Protein AF-A0A9X0P039-F1 (afdb_monomer)

Mean predicted aligned error: 18.19 Å

Radius of gyration: 37.35 Å; Cα contacts (8 Å, |Δi|>4): 106; chains: 1; bounding box: 113×58×87 Å

Secondary structure (DSSP, 8-state):
-HHHHHHHHHHHHHHHHHHHHHHHHHHHHTTT----HHHHHHHHHHHTTSEEEEEE--SSS-EEEEEE-HHHHHHHHHHTTS----HHHHHHHTGGGS-HHHHHHHHHHHHHHHHHHHHHHHHHHHHHTT-TT-HHHHHHHHHHHHHHHHHHHHHHHHHHS-GGGGGGTT---------------------------------

pLDDT: mean 74.85, std 19.87, range [33.34, 97.38]

Solvent-accessible surface area (backbone atoms only — not comparable to full-atom values): 12547 Å² total; per-residue (Å²): 109,73,68,58,54,52,51,52,51,51,52,54,51,50,50,52,50,50,53,52,50,51,56,54,48,53,64,56,68,65,72,76,57,102,61,62,78,65,61,59,49,52,52,51,37,31,74,71,53,27,27,45,79,44,76,50,89,56,100,66,80,80,43,82,47,76,42,79,27,76,60,27,52,50,52,51,57,53,57,74,68,56,84,86,80,74,63,64,64,63,53,55,73,56,35,85,82,51,59,47,68,56,47,27,52,52,19,51,55,51,25,52,50,26,53,54,50,41,54,52,48,53,52,50,43,75,74,47,67,84,52,83,94,44,65,67,62,49,54,53,48,51,52,50,42,56,50,32,52,53,51,27,58,54,23,51,46,24,53,80,54,32,85,48,41,77,82,68,71,75,80,75,86,82,85,82,83,92,76,82,91,75,90,79,82,92,77,87,84,89,80,91,83,90,82,87,92,79,88,80,83,91,133

Sequence (203 aa):
MLLIILIIACILVLLAYLVVTVRRHDRNAYADRERDPFYSEMARLAAAGLLYEEEERSIGRRRHSFIVTPAGEAVLRNWMREPMNEPGLLRLYFAGIVGPADVVALAREQAAKCTERLAKFDRVDELFGRKQGWEDERAHLELGRRFETFCLEFWERQVDQPFNAHLFADDGGENEDPGTDEKTPRTGSQHEDTVSADRSDED

Foldseek 3Di:
DVVVVVVVVVVVVVVVVVVVVVVVVVVVVVVPDPDDPVVVVLVVCVVVVQWDWDFPPDPDDTDIDIDGDPVVVVVVVVVVPDDDDDCLVVVLVVCLVDDLVVQLVSLVVQLVVLVVQLVVLVVCCVVPVPPPPCPVVVVVSVVSNVVSVVSNVVSVCCNVPNPCNVVVVPPPDDDDDPDDDDDDDDDDDDDDDDDDDDDDDDD

Nearest PDB structures (foldseek):
  5fwl-assembly1_E  TM=6.563E-01  e=3.581E+00  Homo sapiens
  4q4j-assembly1_A  TM=5.458E-01  e=2.188E+00  Thermotoga maritima MSB8
  4q4a-assembly1_A  TM=5.766E-01  e=4.051E+00  Thermotoga maritima MSB8

Structure (mmCIF, N/CA/C/O backbone):
data_AF-A0A9X0P039-F1
#
_entry.id   AF-A0A9X0P039-F1
#
loop_
_atom_site.group_PDB
_atom_site.id
_atom_site.type_symbol
_atom_site.label_atom_id
_atom_site.label_alt_id
_atom_site.label_comp_id
_atom_site.label_asym_id
_atom_site.label_entity_id
_atom_site.label_seq_id
_atom_site.pdbx_PDB_ins_code
_atom_site.Cartn_x
_atom_site.Cartn_y
_atom_site.Cartn_z
_atom_site.occupancy
_atom_site.B_iso_or_equiv
_atom_site.auth_seq_id
_atom_site.auth_comp_id
_atom_site.auth_asym_id
_atom_site.auth_atom_id
_atom_site.pdbx_PDB_model_num
ATOM 1 N N . MET A 1 1 ? 29.661 -36.259 -49.449 1.00 73.75 1 MET A N 1
ATOM 2 C CA . MET A 1 1 ? 28.574 -35.266 -49.607 1.00 73.75 1 MET A CA 1
ATOM 3 C C . MET A 1 1 ? 27.498 -35.440 -48.537 1.00 73.75 1 MET A C 1
ATOM 5 O O . MET A 1 1 ? 27.541 -34.697 -47.569 1.00 73.75 1 MET A O 1
ATOM 9 N N . LEU A 1 2 ? 26.619 -36.450 -48.621 1.00 82.38 2 LEU A N 1
ATOM 10 C CA . LEU A 1 2 ? 25.541 -36.682 -47.635 1.00 82.38 2 LEU A CA 1
ATOM 11 C C . LEU A 1 2 ? 26.032 -36.846 -46.185 1.00 82.38 2 LEU A C 1
ATOM 13 O O . LEU A 1 2 ? 25.467 -36.259 -45.271 1.00 82.38 2 LEU A O 1
ATOM 17 N N . LEU A 1 3 ? 27.129 -37.580 -45.987 1.00 82.44 3 LEU A N 1
ATOM 18 C CA . LEU A 1 3 ? 27.695 -37.842 -44.658 1.00 82.44 3 LEU A CA 1
ATOM 19 C C . LEU A 1 3 ? 28.233 -36.560 -43.985 1.00 82.44 3 LEU A C 1
ATOM 21 O O . LEU A 1 3 ? 28.055 -36.362 -42.790 1.00 82.44 3 LEU A O 1
ATOM 25 N N . ILE A 1 4 ? 28.801 -35.639 -44.771 1.00 87.25 4 ILE A N 1
ATOM 26 C CA . ILE A 1 4 ? 29.302 -34.340 -44.285 1.00 87.25 4 ILE A CA 1
ATOM 27 C C . ILE A 1 4 ? 28.133 -33.429 -43.887 1.00 87.25 4 ILE A C 1
ATOM 29 O O . ILE A 1 4 ? 28.182 -32.785 -42.844 1.00 87.25 4 ILE A O 1
ATOM 33 N N . ILE A 1 5 ? 27.055 -33.418 -44.677 1.00 89.88 5 ILE A N 1
ATOM 34 C CA . ILE A 1 5 ? 25.843 -32.640 -44.379 1.00 89.88 5 ILE A CA 1
ATOM 35 C C . ILE A 1 5 ? 25.188 -33.134 -43.080 1.00 89.88 5 ILE A C 1
ATOM 37 O O . ILE A 1 5 ? 24.778 -32.322 -42.255 1.00 89.88 5 ILE A O 1
ATOM 41 N N . LEU A 1 6 ? 25.148 -34.452 -42.863 1.00 93.00 6 LEU A N 1
ATOM 42 C CA . LEU A 1 6 ? 24.575 -35.051 -41.655 1.00 93.00 6 LEU A CA 1
ATOM 43 C C . LEU A 1 6 ? 25.398 -34.712 -40.402 1.00 93.00 6 LEU A C 1
ATOM 45 O O . LEU A 1 6 ? 24.825 -34.369 -39.371 1.00 93.00 6 LEU A O 1
ATOM 49 N N . ILE A 1 7 ? 26.731 -34.708 -40.510 1.00 93.19 7 ILE A N 1
ATOM 50 C CA . ILE A 1 7 ? 27.622 -34.272 -39.423 1.00 93.19 7 ILE A CA 1
ATOM 51 C C . ILE A 1 7 ? 27.382 -32.796 -39.079 1.00 93.19 7 ILE A C 1
ATOM 53 O O . ILE A 1 7 ? 27.227 -32.464 -37.906 1.00 93.19 7 ILE A O 1
ATOM 57 N N . ILE A 1 8 ? 27.293 -31.915 -40.080 1.00 93.00 8 ILE A N 1
ATOM 58 C CA . ILE A 1 8 ? 27.044 -30.481 -39.858 1.00 93.00 8 ILE A CA 1
ATOM 59 C C . ILE A 1 8 ? 25.673 -30.261 -39.204 1.00 93.00 8 ILE A C 1
ATOM 61 O O . ILE A 1 8 ? 25.571 -29.500 -38.243 1.00 93.00 8 ILE A O 1
ATOM 65 N N . ALA A 1 9 ? 24.632 -30.961 -39.661 1.00 92.88 9 ALA A N 1
ATOM 66 C CA . ALA A 1 9 ? 23.302 -30.885 -39.062 1.00 92.88 9 ALA A CA 1
ATOM 67 C C . ALA A 1 9 ? 23.300 -31.366 -37.599 1.00 92.88 9 ALA A C 1
ATOM 69 O O . ALA A 1 9 ? 22.749 -30.686 -36.735 1.00 92.88 9 ALA A O 1
ATOM 70 N N . CYS A 1 10 ? 23.975 -32.480 -37.293 1.00 94.25 10 CYS A N 1
ATOM 71 C CA . CYS A 1 10 ? 24.128 -32.965 -35.919 1.00 94.25 10 CYS A CA 1
ATOM 72 C C . CYS A 1 10 ? 24.869 -31.966 -35.025 1.00 94.25 10 CYS A C 1
ATOM 74 O O . CYS A 1 10 ? 24.450 -31.750 -33.890 1.00 94.25 10 CYS A O 1
ATOM 76 N N . ILE A 1 11 ? 25.933 -31.332 -35.529 1.00 93.75 11 ILE A N 1
ATOM 77 C CA . ILE A 1 11 ? 26.677 -30.307 -34.785 1.00 93.75 11 ILE A CA 1
ATOM 78 C C . ILE A 1 11 ? 25.781 -29.101 -34.500 1.00 93.75 11 ILE A C 1
ATOM 80 O O . ILE A 1 11 ? 25.750 -28.635 -33.366 1.00 93.75 11 ILE A O 1
ATOM 84 N N . LEU A 1 12 ? 25.010 -28.624 -35.481 1.00 92.69 12 LEU A N 1
ATOM 85 C CA . LEU A 1 12 ? 24.092 -27.497 -35.288 1.00 92.69 12 LEU A CA 1
ATOM 86 C C . LEU A 1 12 ? 22.989 -27.816 -34.272 1.00 92.69 12 LEU A C 1
ATOM 88 O O . LEU A 1 12 ? 22.682 -26.978 -33.427 1.00 92.69 12 LEU A O 1
ATOM 92 N N . VAL A 1 13 ? 22.435 -29.030 -34.305 1.00 93.44 13 VAL A N 1
ATOM 93 C CA . VAL A 1 13 ? 21.423 -29.481 -33.336 1.00 93.44 13 VAL A CA 1
ATOM 94 C C . VAL A 1 13 ? 22.018 -29.614 -31.934 1.00 93.44 13 VAL A C 1
ATOM 96 O O . VAL A 1 13 ? 21.402 -29.161 -30.973 1.00 93.44 13 VAL A O 1
ATOM 99 N N . LEU A 1 14 ? 23.224 -30.173 -31.801 1.00 90.56 14 LEU A N 1
ATOM 100 C CA . LEU A 1 14 ? 23.926 -30.266 -30.517 1.00 90.56 14 LEU A CA 1
ATOM 101 C C . LEU A 1 14 ? 24.278 -28.890 -29.957 1.00 90.56 14 LEU A C 1
ATOM 103 O O . LEU A 1 14 ? 24.140 -28.668 -28.758 1.00 90.56 14 LEU A O 1
ATOM 107 N N . LEU A 1 15 ? 24.693 -27.959 -30.813 1.00 85.75 15 LEU A N 1
ATOM 108 C CA . LEU A 1 15 ? 25.033 -26.597 -30.418 1.00 85.75 15 LEU A CA 1
ATOM 109 C C . LEU A 1 15 ? 23.775 -25.823 -30.003 1.00 85.75 15 LEU A C 1
ATOM 111 O O . LEU A 1 15 ? 23.782 -25.161 -28.970 1.00 85.75 15 LEU A O 1
ATOM 115 N N . ALA A 1 16 ? 22.663 -25.983 -30.726 1.00 81.69 16 ALA A N 1
ATOM 116 C CA . ALA A 1 16 ? 21.366 -25.437 -30.332 1.00 81.69 16 ALA A CA 1
ATOM 117 C C . ALA A 1 16 ? 20.872 -26.035 -29.004 1.00 81.69 16 ALA A C 1
ATOM 119 O O . ALA A 1 16 ? 20.434 -25.298 -28.122 1.00 81.69 16 ALA A O 1
ATOM 120 N N . TYR A 1 17 ? 20.998 -27.352 -28.828 1.00 89.06 17 TYR A N 1
ATOM 121 C CA . TYR A 1 17 ? 20.656 -28.032 -27.581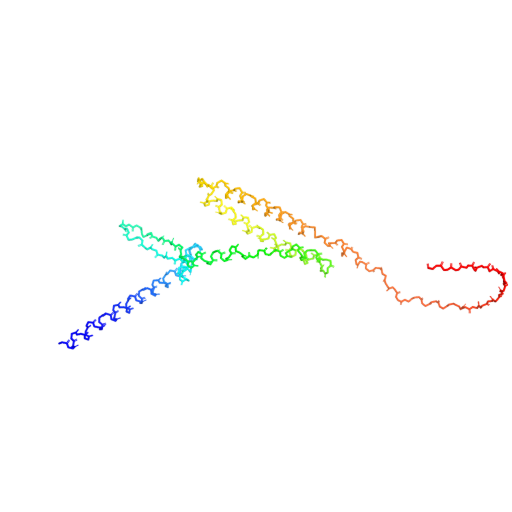 1.00 89.06 17 TYR A CA 1
ATOM 122 C C . TYR A 1 17 ? 21.513 -27.528 -26.416 1.00 89.06 17 TYR A C 1
ATOM 124 O O . TYR A 1 17 ? 20.972 -27.207 -25.364 1.00 89.06 17 TYR A O 1
ATOM 132 N N . LEU A 1 18 ? 22.824 -27.375 -26.618 1.00 80.50 18 LEU A N 1
ATOM 133 C CA . LEU A 1 18 ? 23.754 -26.857 -25.616 1.00 80.50 18 LEU A CA 1
ATOM 134 C C . LEU A 1 18 ? 23.445 -25.400 -25.241 1.00 80.50 18 LEU A C 1
ATOM 136 O O . LEU A 1 18 ? 23.457 -25.049 -24.067 1.00 80.50 18 LEU A O 1
ATOM 140 N N . VAL A 1 19 ? 23.091 -24.553 -26.210 1.00 73.06 19 VAL A N 1
ATOM 141 C CA . VAL A 1 19 ? 22.654 -23.171 -25.946 1.00 73.06 19 VAL A CA 1
ATOM 142 C C . VAL A 1 19 ? 21.356 -23.144 -25.135 1.00 73.06 19 VAL A C 1
ATOM 144 O O . VAL A 1 19 ? 21.228 -22.351 -24.202 1.00 73.06 19 VAL A O 1
ATOM 147 N N . VAL A 1 20 ? 20.398 -24.017 -25.453 1.00 70.44 20 VAL A N 1
ATOM 148 C CA . VAL A 1 20 ? 19.131 -24.123 -24.715 1.00 70.44 20 VAL A CA 1
ATOM 149 C C . VAL A 1 20 ? 19.355 -24.643 -23.294 1.00 70.44 20 VAL A C 1
ATOM 151 O O . VAL A 1 20 ? 18.759 -24.112 -22.357 1.00 70.44 20 VAL A O 1
ATOM 154 N N . THR A 1 21 ? 20.212 -25.646 -23.101 1.00 68.19 21 THR A N 1
ATOM 155 C CA . THR A 1 21 ? 20.484 -26.209 -21.771 1.00 68.19 21 THR A CA 1
ATOM 156 C C . THR A 1 21 ? 21.298 -25.264 -20.901 1.00 68.19 21 THR A C 1
ATOM 158 O O . THR A 1 21 ? 20.955 -25.117 -19.733 1.00 68.19 21 THR A O 1
ATOM 161 N N . VAL A 1 22 ? 22.285 -24.551 -21.453 1.00 66.75 22 VAL A N 1
ATOM 162 C CA . VAL A 1 22 ? 23.023 -23.501 -20.729 1.00 66.75 22 VAL A CA 1
ATOM 163 C C . VAL A 1 22 ? 22.081 -22.366 -20.324 1.00 66.75 22 VAL A C 1
ATOM 165 O O . VAL A 1 22 ? 22.035 -22.017 -19.149 1.00 66.75 22 VAL A O 1
ATOM 168 N N . ARG A 1 23 ? 21.223 -21.877 -21.235 1.00 61.78 23 ARG A N 1
ATOM 169 C CA . ARG A 1 23 ? 20.191 -20.879 -20.889 1.00 61.78 23 ARG A CA 1
ATOM 170 C C . ARG A 1 23 ? 19.231 -21.360 -19.802 1.00 61.78 23 ARG A C 1
ATOM 172 O O . ARG A 1 23 ? 18.807 -20.574 -18.960 1.00 61.78 23 ARG A O 1
ATOM 179 N N . ARG A 1 24 ? 18.846 -22.639 -19.827 1.00 54.88 24 ARG A N 1
ATOM 180 C CA . ARG A 1 24 ? 17.934 -23.223 -18.833 1.00 54.88 24 ARG A CA 1
ATOM 181 C C . ARG A 1 24 ? 18.621 -23.460 -17.485 1.00 54.88 24 ARG A C 1
ATOM 183 O O . ARG A 1 24 ? 17.957 -23.353 -16.461 1.00 54.88 24 ARG A O 1
ATOM 190 N N . HIS A 1 25 ? 19.916 -23.768 -17.483 1.00 50.34 25 HIS A N 1
ATOM 191 C CA . 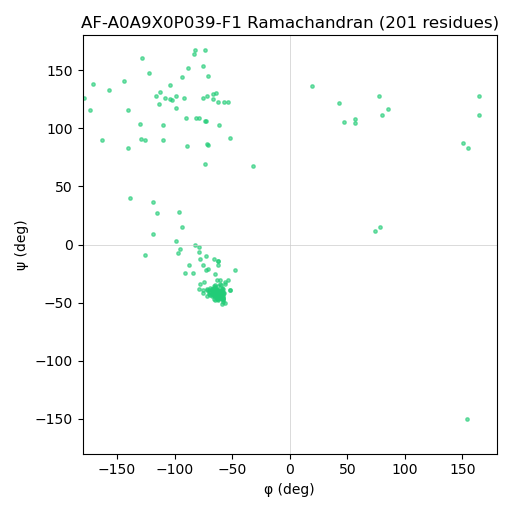HIS A 1 25 ? 20.693 -23.977 -16.265 1.00 50.34 25 HIS A CA 1
ATOM 192 C C . HIS A 1 25 ? 21.016 -22.652 -15.566 1.00 50.34 25 HIS A C 1
ATOM 194 O O . HIS A 1 25 ? 20.809 -22.556 -14.360 1.00 50.34 25 HIS A O 1
ATOM 200 N N . ASP A 1 26 ? 21.378 -21.607 -16.317 1.00 52.78 26 ASP A N 1
ATOM 201 C CA . ASP A 1 26 ? 21.563 -20.260 -15.759 1.00 52.78 26 ASP A CA 1
ATOM 202 C C . ASP A 1 26 ? 20.257 -19.724 -15.162 1.00 52.78 26 ASP A C 1
ATOM 204 O O . ASP A 1 26 ? 20.245 -19.267 -14.023 1.00 52.78 26 ASP A O 1
ATOM 208 N N . ARG A 1 27 ? 19.114 -19.913 -15.839 1.00 47.00 27 ARG A N 1
ATOM 209 C CA . ARG A 1 27 ? 17.789 -19.569 -15.285 1.00 47.00 27 ARG A CA 1
ATOM 210 C C . ARG A 1 27 ? 17.497 -20.187 -13.913 1.00 47.00 27 ARG A C 1
ATOM 212 O O . ARG A 1 27 ? 16.758 -19.586 -13.141 1.00 47.00 27 ARG A O 1
ATOM 219 N N . ASN A 1 28 ? 18.051 -21.362 -13.618 1.00 45.97 28 ASN A N 1
ATOM 220 C CA . ASN A 1 28 ? 17.868 -22.032 -12.331 1.00 45.97 28 ASN A CA 1
ATOM 221 C C . ASN A 1 28 ? 18.952 -21.649 -11.310 1.00 45.97 28 ASN A C 1
ATOM 223 O O . ASN A 1 28 ? 18.687 -21.692 -10.114 1.00 45.97 28 ASN A O 1
ATOM 227 N N . ALA A 1 29 ? 20.139 -21.227 -11.755 1.00 47.41 29 ALA A N 1
AT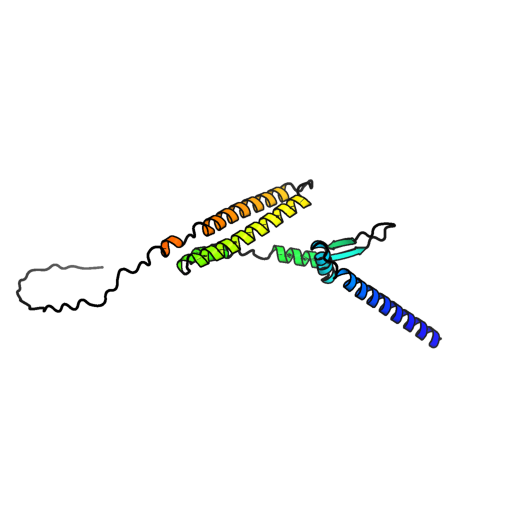OM 228 C CA . ALA A 1 29 ? 21.221 -20.775 -10.880 1.00 47.41 29 ALA A CA 1
ATOM 229 C C . ALA A 1 29 ? 20.938 -19.410 -10.215 1.00 47.41 29 ALA A C 1
ATOM 231 O O . ALA A 1 29 ? 21.515 -19.103 -9.172 1.00 47.41 29 ALA A O 1
ATOM 232 N N . TYR A 1 30 ? 20.036 -18.600 -10.782 1.00 46.00 30 TYR A N 1
ATOM 233 C CA . TYR A 1 30 ? 19.626 -17.305 -10.215 1.00 46.00 30 TYR A CA 1
ATOM 234 C C . TYR A 1 30 ? 18.474 -17.389 -9.206 1.00 46.00 30 TYR A C 1
ATOM 236 O O . TYR A 1 30 ? 18.272 -16.446 -8.446 1.00 46.00 30 TYR A O 1
ATOM 244 N N . ALA A 1 31 ? 17.726 -18.496 -9.185 1.00 44.56 31 ALA A N 1
ATOM 245 C CA . ALA A 1 31 ? 16.537 -18.638 -8.344 1.00 44.56 31 ALA A CA 1
ATOM 246 C C . ALA A 1 31 ? 16.855 -18.937 -6.867 1.00 44.56 31 ALA A C 1
ATOM 248 O O . ALA A 1 31 ? 15.965 -18.826 -6.031 1.00 44.56 31 ALA A O 1
ATOM 249 N N . ASP A 1 32 ? 18.106 -19.283 -6.545 1.00 43.69 32 ASP A N 1
ATOM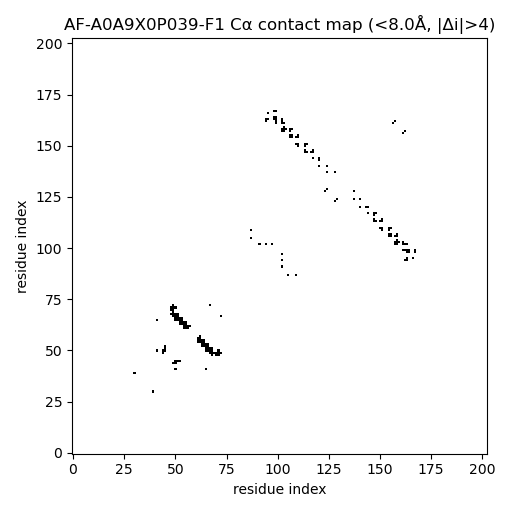 250 C CA . ASP A 1 32 ? 18.468 -19.879 -5.252 1.00 43.69 32 ASP A CA 1
ATOM 251 C C . ASP A 1 32 ? 19.397 -19.007 -4.398 1.00 43.69 32 ASP A C 1
ATOM 253 O O . ASP A 1 32 ? 20.178 -19.488 -3.577 1.00 43.69 32 ASP A O 1
ATOM 257 N N . ARG A 1 33 ? 19.350 -17.683 -4.577 1.00 41.06 33 ARG A N 1
ATOM 258 C CA . ARG A 1 33 ? 20.016 -16.784 -3.636 1.00 41.06 33 ARG A CA 1
ATOM 259 C C . ARG A 1 33 ? 19.062 -15.696 -3.194 1.00 41.06 33 ARG A C 1
ATOM 261 O O . ARG A 1 33 ? 18.823 -14.742 -3.919 1.00 41.06 33 ARG A O 1
ATOM 268 N N . GLU A 1 34 ? 18.577 -15.889 -1.978 1.00 44.59 34 GLU A N 1
ATOM 269 C CA . GLU A 1 34 ? 18.065 -14.955 -0.972 1.00 44.59 34 GLU A CA 1
ATOM 270 C C . GLU A 1 34 ? 18.769 -13.574 -1.016 1.00 44.59 34 GLU A C 1
ATOM 272 O O . GLU A 1 34 ? 19.567 -13.200 -0.158 1.00 44.59 34 GLU A O 1
ATOM 277 N N . ARG A 1 35 ? 18.548 -12.826 -2.101 1.00 42.75 35 ARG A N 1
ATOM 278 C CA . ARG A 1 35 ? 19.108 -11.506 -2.391 1.00 42.75 35 ARG A CA 1
ATOM 279 C C . ARG A 1 35 ? 18.022 -10.661 -3.030 1.00 42.75 35 ARG A C 1
ATOM 281 O O . ARG A 1 35 ? 17.596 -10.955 -4.136 1.00 42.75 35 ARG A O 1
ATOM 288 N N . ASP A 1 36 ? 17.660 -9.612 -2.302 1.00 50.62 36 ASP A N 1
ATOM 289 C CA . ASP A 1 36 ? 17.019 -8.377 -2.752 1.00 50.62 36 ASP A CA 1
ATOM 290 C C . ASP A 1 36 ? 15.810 -8.554 -3.712 1.00 50.62 36 ASP A C 1
ATOM 292 O O . ASP A 1 36 ? 16.005 -8.823 -4.901 1.00 50.62 36 ASP A O 1
ATOM 296 N N . PRO A 1 37 ? 14.560 -8.361 -3.232 1.00 55.78 37 PRO A N 1
ATOM 297 C CA . PRO A 1 37 ? 13.312 -8.568 -3.987 1.00 55.78 37 PRO A CA 1
ATOM 298 C C . PRO A 1 37 ? 13.263 -7.956 -5.398 1.00 55.78 37 PRO A C 1
ATOM 300 O O . PRO A 1 37 ? 12.485 -8.394 -6.240 1.00 55.78 37 PRO A O 1
ATOM 303 N N . PHE A 1 38 ? 14.096 -6.952 -5.679 1.00 54.50 38 PHE A N 1
ATOM 304 C CA . PHE A 1 38 ? 14.173 -6.291 -6.978 1.00 54.50 38 PHE A CA 1
ATOM 305 C C . PHE A 1 38 ? 14.726 -7.195 -8.079 1.00 54.50 38 PHE A C 1
ATOM 307 O O . PHE A 1 38 ? 14.231 -7.154 -9.199 1.00 54.50 38 PHE A O 1
ATOM 314 N N . TYR A 1 39 ? 15.720 -8.040 -7.801 1.00 62.97 39 TYR A N 1
ATOM 315 C CA . TYR A 1 39 ? 16.341 -8.833 -8.868 1.00 62.97 39 TYR A CA 1
ATOM 316 C C . TYR A 1 39 ? 15.487 -10.036 -9.281 1.00 62.97 39 TYR A C 1
ATOM 318 O O . TYR A 1 39 ? 15.438 -10.367 -10.467 1.00 62.97 39 TYR A O 1
ATOM 326 N N . SER A 1 40 ? 14.769 -10.653 -8.338 1.00 69.38 40 SER A N 1
ATOM 327 C CA . SER A 1 40 ? 13.832 -11.741 -8.641 1.00 69.38 40 SER A CA 1
ATOM 328 C C . SER A 1 40 ? 12.626 -11.246 -9.442 1.00 69.38 40 SER A C 1
ATOM 330 O O . SER A 1 40 ? 12.194 -11.913 -10.386 1.00 69.38 40 SER A O 1
ATOM 332 N N . GLU A 1 41 ? 12.126 -10.049 -9.132 1.00 79.94 41 GLU A N 1
ATOM 333 C CA . GLU A 1 41 ? 10.992 -9.464 -9.843 1.00 79.94 41 GLU A CA 1
ATOM 334 C C . GLU A 1 41 ? 11.361 -9.038 -11.269 1.00 79.94 41 GLU A C 1
ATOM 336 O O . GLU A 1 41 ? 10.635 -9.352 -12.213 1.00 79.94 41 GLU A O 1
ATOM 341 N N . MET A 1 42 ? 12.525 -8.412 -11.467 1.00 81.19 42 MET A N 1
ATOM 342 C CA . MET A 1 42 ? 12.987 -8.020 -12.806 1.00 81.19 42 MET A CA 1
ATOM 343 C C . MET A 1 42 ? 13.173 -9.237 -13.724 1.00 81.19 42 MET A C 1
ATOM 345 O O . MET A 1 42 ? 12.756 -9.206 -14.883 1.00 81.19 42 MET A O 1
ATOM 349 N N . ALA A 1 43 ? 13.705 -10.344 -13.195 1.00 80.81 43 ALA A N 1
ATOM 350 C CA . ALA A 1 43 ? 13.813 -11.603 -13.931 1.00 80.81 43 ALA A CA 1
ATOM 351 C C . ALA A 1 43 ? 12.435 -12.194 -14.287 1.00 80.81 43 ALA A C 1
ATOM 353 O O . ALA A 1 43 ? 12.243 -12.705 -15.393 1.00 80.81 43 ALA A O 1
ATOM 354 N N . ARG A 1 44 ? 11.450 -12.095 -13.382 1.00 83.00 44 ARG A N 1
ATOM 355 C CA . ARG A 1 44 ? 10.069 -12.539 -13.629 1.00 83.00 44 ARG A CA 1
ATOM 356 C C . ARG A 1 44 ? 9.400 -11.719 -14.732 1.00 83.00 44 ARG A C 1
ATOM 358 O O . ARG A 1 44 ? 8.788 -12.290 -15.633 1.00 83.00 44 ARG A O 1
ATOM 365 N N . LEU A 1 45 ? 9.558 -10.398 -14.697 1.00 88.00 45 LEU A N 1
ATOM 366 C CA . LEU A 1 45 ? 9.029 -9.489 -15.714 1.00 88.00 45 LEU A CA 1
ATOM 367 C C . LEU A 1 45 ? 9.698 -9.703 -17.081 1.00 88.00 45 LEU A C 1
ATOM 369 O O . LEU A 1 45 ? 9.017 -9.673 -18.109 1.00 88.00 45 LEU A O 1
ATOM 373 N N . ALA A 1 46 ? 11.002 -9.989 -17.108 1.00 87.56 46 ALA A N 1
ATOM 374 C CA . ALA A 1 46 ? 11.709 -10.365 -18.331 1.00 87.56 46 ALA A CA 1
ATOM 375 C C . ALA A 1 46 ? 11.223 -11.714 -18.888 1.00 87.56 46 ALA A C 1
ATOM 377 O O . ALA A 1 46 ? 10.947 -11.835 -20.082 1.00 87.56 46 ALA A O 1
ATOM 378 N N . ALA A 1 47 ? 11.022 -12.717 -18.026 1.00 86.50 47 ALA A N 1
ATOM 379 C CA . ALA A 1 47 ? 10.467 -14.013 -18.419 1.00 86.50 47 ALA A CA 1
ATOM 380 C C . ALA A 1 47 ? 9.030 -13.910 -18.966 1.00 86.50 47 ALA A C 1
ATOM 382 O O . ALA A 1 47 ? 8.653 -14.694 -19.837 1.00 86.50 47 ALA A O 1
ATOM 383 N N . ALA A 1 48 ? 8.250 -12.934 -18.492 1.00 88.94 48 ALA A N 1
ATOM 384 C CA . ALA A 1 48 ? 6.919 -12.611 -19.005 1.00 88.94 48 ALA A CA 1
ATOM 385 C C . ALA A 1 48 ? 6.936 -11.784 -20.310 1.00 88.94 48 ALA A C 1
ATOM 387 O O . ALA A 1 48 ? 5.877 -11.475 -20.851 1.00 88.94 48 ALA A O 1
ATOM 388 N N . GLY A 1 49 ? 8.114 -11.406 -20.824 1.00 89.06 49 GLY A N 1
ATOM 389 C CA . GLY A 1 49 ? 8.256 -10.584 -22.030 1.00 89.06 49 GLY A CA 1
ATOM 390 C C . GLY A 1 49 ? 7.900 -9.107 -21.832 1.00 89.06 49 GLY A C 1
ATOM 391 O O . GLY A 1 49 ? 7.777 -8.369 -22.811 1.00 89.06 49 GLY A O 1
ATOM 392 N N . LEU A 1 50 ? 7.737 -8.659 -20.584 1.00 90.31 50 LEU A N 1
ATOM 393 C CA . LEU A 1 50 ? 7.431 -7.265 -20.244 1.00 90.31 50 LEU A CA 1
ATOM 394 C C . LEU A 1 50 ? 8.700 -6.405 -20.173 1.00 90.31 50 LEU A C 1
ATOM 396 O O . LEU A 1 50 ? 8.645 -5.198 -20.407 1.00 90.31 50 LEU A O 1
ATOM 400 N N . LEU A 1 51 ? 9.846 -7.038 -19.910 1.00 89.56 51 LEU A N 1
ATOM 401 C CA . LEU A 1 51 ? 11.174 -6.438 -19.987 1.00 89.56 51 LEU A CA 1
ATOM 402 C C . LEU A 1 51 ? 12.050 -7.215 -20.975 1.00 89.56 51 LEU A C 1
ATOM 404 O O . LEU A 1 51 ? 11.935 -8.432 -21.109 1.00 89.56 51 LEU A O 1
ATOM 408 N N . TYR A 1 52 ? 12.948 -6.507 -21.644 1.00 84.50 52 TYR A N 1
ATOM 409 C CA . TYR A 1 52 ? 14.063 -7.073 -22.385 1.00 84.50 52 TYR A CA 1
ATOM 410 C C . TYR A 1 52 ? 15.340 -6.873 -21.570 1.00 84.50 52 TYR A C 1
ATOM 412 O O . TYR A 1 52 ? 15.647 -5.750 -21.170 1.00 84.50 52 TYR A O 1
ATOM 420 N N . GLU A 1 53 ? 16.056 -7.961 -21.305 1.00 83.12 53 GLU A N 1
ATOM 421 C CA . GLU A 1 53 ? 17.338 -7.936 -20.606 1.00 83.12 53 GLU A CA 1
ATOM 422 C C . GLU A 1 53 ? 18.482 -7.839 -21.617 1.00 83.12 53 GLU A C 1
ATOM 424 O O . GLU A 1 53 ? 18.601 -8.657 -22.532 1.00 83.12 53 GLU A O 1
ATOM 429 N N . GLU A 1 54 ? 19.333 -6.839 -21.435 1.00 75.38 54 GLU A N 1
ATOM 430 C CA . GLU A 1 54 ? 20.553 -6.643 -22.198 1.00 75.38 54 GLU A CA 1
ATOM 431 C C . GLU A 1 54 ? 21.762 -6.838 -21.274 1.00 75.38 54 GLU A C 1
ATOM 433 O O . GLU A 1 54 ? 21.917 -6.161 -20.255 1.00 75.38 54 GLU A O 1
ATOM 438 N N . GLU A 1 55 ? 22.624 -7.793 -21.627 1.00 69.44 55 GLU A N 1
ATOM 439 C CA . GLU A 1 55 ? 23.908 -7.986 -20.957 1.00 69.44 55 GLU A CA 1
ATOM 440 C C . GLU A 1 55 ? 24.976 -7.149 -21.659 1.00 69.44 55 GLU A C 1
ATOM 442 O O . GLU A 1 55 ? 25.431 -7.476 -22.761 1.00 69.44 55 GLU A O 1
ATOM 447 N N . GLU A 1 56 ? 25.427 -6.082 -21.004 1.00 57.41 56 GLU A N 1
ATOM 448 C CA . GLU A 1 56 ? 26.529 -5.284 -21.523 1.00 57.41 56 GLU A CA 1
ATOM 449 C C . GLU A 1 56 ? 27.842 -6.065 -21.337 1.00 57.41 56 GLU A C 1
ATOM 451 O O . GLU A 1 56 ? 28.368 -6.209 -20.226 1.00 57.41 56 GLU A O 1
ATOM 456 N N . ARG A 1 57 ? 28.388 -6.596 -22.441 1.00 53.75 57 ARG A N 1
ATOM 457 C CA . ARG A 1 57 ? 29.709 -7.248 -22.475 1.00 53.75 57 ARG A CA 1
ATOM 458 C C . ARG A 1 57 ? 30.823 -6.199 -22.386 1.00 53.75 57 ARG A C 1
ATOM 460 O O . ARG A 1 57 ? 31.540 -5.964 -23.353 1.00 53.75 57 ARG A O 1
ATOM 467 N N . SER A 1 58 ? 30.973 -5.561 -21.230 1.00 54.69 58 SER A N 1
ATOM 468 C CA . SER A 1 58 ? 32.133 -4.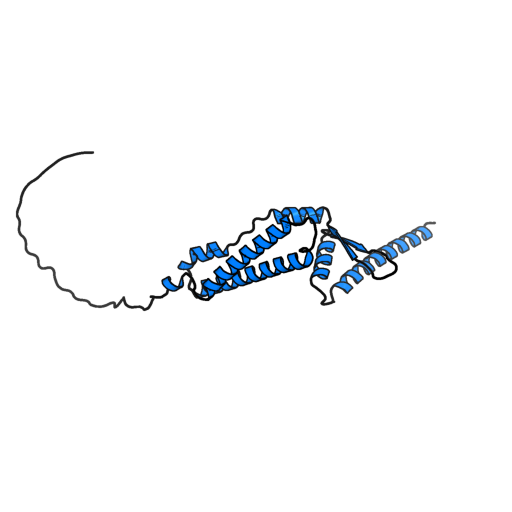713 -20.942 1.00 54.69 58 SER A CA 1
ATOM 469 C C . SER A 1 58 ? 33.284 -5.534 -20.343 1.00 54.69 58 SER A C 1
ATOM 471 O O . SER A 1 58 ? 33.074 -6.572 -19.711 1.00 54.69 58 SER A O 1
ATOM 473 N N . ILE A 1 59 ? 34.525 -5.081 -20.557 1.00 48.97 59 ILE A N 1
ATOM 474 C CA . ILE A 1 59 ? 35.722 -5.637 -19.907 1.00 48.97 59 ILE A CA 1
ATOM 475 C C . ILE A 1 59 ? 35.669 -5.211 -18.430 1.00 48.97 59 ILE A C 1
ATOM 477 O O . ILE A 1 59 ? 36.182 -4.159 -18.060 1.00 48.97 59 ILE A O 1
ATOM 481 N N . GLY A 1 60 ? 34.963 -5.978 -17.594 1.00 64.12 60 GLY A N 1
ATOM 482 C CA . GLY A 1 60 ? 34.745 -5.643 -16.186 1.00 64.12 60 GLY A CA 1
ATOM 483 C C . GLY A 1 60 ? 33.473 -6.255 -15.593 1.00 64.12 60 GLY A C 1
ATOM 484 O O . GLY A 1 60 ? 33.047 -7.346 -15.972 1.00 64.12 60 GLY A O 1
ATOM 485 N N . ARG A 1 61 ? 32.880 -5.567 -14.607 1.00 60.44 61 ARG A N 1
ATOM 486 C CA . ARG A 1 61 ? 31.661 -6.019 -13.919 1.00 60.44 61 ARG A CA 1
ATOM 487 C C . ARG A 1 61 ? 30.507 -6.119 -14.919 1.00 60.44 61 ARG A C 1
ATOM 489 O O . ARG A 1 61 ? 30.129 -5.116 -15.517 1.00 60.44 61 ARG A O 1
ATOM 496 N N . ARG A 1 62 ? 29.917 -7.314 -15.033 1.00 61.66 62 ARG A N 1
ATOM 497 C CA . ARG A 1 62 ? 28.694 -7.544 -15.815 1.00 61.66 62 ARG A CA 1
ATOM 498 C C . ARG A 1 62 ? 27.607 -6.575 -15.359 1.00 61.66 62 ARG A C 1
ATOM 500 O O . ARG A 1 62 ? 27.272 -6.536 -14.171 1.00 61.66 62 ARG A O 1
ATOM 507 N N . ARG A 1 63 ? 27.092 -5.784 -16.297 1.00 63.38 63 ARG A N 1
ATOM 508 C CA . ARG A 1 63 ? 25.972 -4.873 -16.082 1.00 63.38 63 ARG A CA 1
ATOM 509 C C . ARG A 1 63 ? 24.761 -5.441 -16.808 1.00 63.38 63 ARG A C 1
ATOM 511 O O . ARG A 1 63 ? 24.838 -5.729 -17.997 1.00 63.38 63 ARG A O 1
ATOM 518 N N . HIS A 1 64 ? 23.679 -5.603 -16.059 1.00 67.44 64 HIS A N 1
ATOM 519 C CA . HIS A 1 64 ? 22.380 -6.005 -16.579 1.00 67.44 64 HIS A CA 1
ATOM 520 C C . HIS A 1 64 ? 21.550 -4.732 -16.745 1.00 67.44 64 HIS A C 1
ATOM 522 O O . HIS A 1 64 ? 21.318 -4.018 -15.763 1.00 67.44 64 HIS A O 1
ATOM 528 N N . SER A 1 65 ? 21.158 -4.408 -17.974 1.00 72.94 65 SER A N 1
ATOM 529 C CA . SER A 1 65 ? 20.174 -3.364 -18.260 1.00 72.94 65 SER A CA 1
ATOM 530 C C . SER A 1 65 ? 18.843 -4.005 -18.626 1.00 72.94 65 SER A C 1
ATOM 532 O O . SER A 1 65 ? 18.792 -4.978 -19.371 1.00 72.94 65 SER A O 1
ATOM 534 N N . PHE A 1 66 ? 17.754 -3.446 -18.102 1.00 81.31 66 PHE A N 1
ATOM 535 C CA . PHE A 1 66 ? 16.400 -3.855 -18.452 1.00 81.31 66 PHE A CA 1
ATOM 536 C C . PHE A 1 66 ? 15.712 -2.726 -19.210 1.00 81.31 66 PHE A C 1
ATOM 538 O O . PHE A 1 66 ? 15.725 -1.576 -18.771 1.00 81.31 66 PHE A O 1
ATOM 545 N N . ILE A 1 67 ? 15.105 -3.069 -20.340 1.00 82.69 67 ILE A N 1
ATOM 546 C CA . ILE A 1 67 ? 14.375 -2.150 -21.210 1.00 82.69 67 ILE A CA 1
ATOM 547 C C . ILE A 1 67 ? 12.911 -2.587 -21.214 1.00 82.69 67 ILE A C 1
ATOM 549 O O . ILE A 1 67 ? 12.614 -3.755 -21.454 1.00 82.69 67 ILE A O 1
ATOM 553 N N . VAL A 1 68 ? 11.983 -1.668 -20.942 1.00 86.56 68 VAL A N 1
ATOM 554 C CA . VAL A 1 68 ? 10.544 -1.970 -20.992 1.00 86.56 68 VAL A CA 1
ATOM 555 C C . VAL A 1 68 ? 10.139 -2.262 -22.436 1.00 86.56 68 VAL A C 1
ATOM 557 O O . VAL A 1 68 ? 10.466 -1.495 -23.341 1.00 86.56 68 VAL A O 1
ATOM 560 N N . THR A 1 69 ? 9.442 -3.375 -22.669 1.00 90.88 69 THR A N 1
ATOM 561 C CA . THR A 1 69 ? 8.966 -3.741 -24.011 1.00 90.88 69 THR A CA 1
ATOM 562 C C . THR A 1 69 ? 7.652 -3.023 -24.342 1.00 90.88 69 THR A C 1
ATOM 564 O O . THR A 1 69 ? 6.947 -2.582 -23.432 1.00 90.88 69 THR A O 1
ATOM 567 N N . PRO A 1 70 ? 7.232 -2.962 -25.622 1.00 91.75 70 PRO A N 1
ATOM 568 C CA . PRO A 1 70 ? 5.905 -2.451 -25.975 1.00 91.75 70 PRO A CA 1
ATOM 569 C C . PRO A 1 70 ? 4.756 -3.193 -25.269 1.00 91.75 70 PRO A C 1
ATOM 571 O O . PRO A 1 70 ? 3.737 -2.589 -24.937 1.00 91.75 70 PRO A O 1
ATOM 574 N N . ALA A 1 71 ? 4.929 -4.494 -25.001 1.00 88.56 71 ALA A N 1
ATOM 575 C CA . ALA A 1 71 ? 3.980 -5.285 -24.221 1.00 88.56 71 ALA A CA 1
ATOM 576 C C . ALA A 1 71 ? 3.974 -4.867 -22.740 1.00 88.56 71 ALA A C 1
ATOM 578 O O . ALA A 1 71 ? 2.901 -4.675 -22.172 1.00 88.56 71 ALA A O 1
ATOM 579 N N . GLY A 1 72 ? 5.150 -4.650 -22.140 1.00 88.38 72 GLY A N 1
ATOM 580 C CA . GLY A 1 72 ? 5.282 -4.097 -20.788 1.00 88.38 72 GLY A CA 1
ATOM 581 C C . GLY A 1 72 ? 4.616 -2.731 -20.643 1.00 88.38 72 GLY A C 1
ATOM 582 O O . GLY A 1 72 ? 3.853 -2.503 -19.707 1.00 88.38 72 GLY A O 1
ATOM 583 N N . GLU A 1 73 ? 4.819 -1.846 -21.616 1.00 89.88 73 GLU A N 1
ATOM 584 C CA . GLU A 1 73 ? 4.190 -0.526 -21.639 1.00 89.88 73 GLU A CA 1
ATOM 585 C C . GLU A 1 73 ? 2.661 -0.615 -21.796 1.00 89.88 73 GLU A C 1
ATOM 587 O O . GLU A 1 73 ? 1.918 0.129 -21.155 1.00 89.88 73 GLU A O 1
ATOM 592 N N . ALA A 1 74 ? 2.160 -1.542 -22.620 1.00 90.00 74 ALA A N 1
ATOM 593 C CA . ALA A 1 74 ? 0.725 -1.776 -22.770 1.00 90.00 74 ALA A CA 1
ATOM 594 C C . ALA A 1 74 ? 0.077 -2.281 -21.472 1.00 90.00 74 ALA A C 1
ATOM 596 O O . ALA A 1 74 ? -0.986 -1.783 -21.099 1.00 90.00 74 ALA A O 1
ATOM 597 N N . VAL A 1 75 ? 0.730 -3.209 -20.766 1.00 89.12 75 VAL A N 1
ATOM 598 C CA . VAL A 1 75 ? 0.277 -3.699 -19.455 1.00 89.12 75 VAL A CA 1
ATOM 599 C C . VAL A 1 75 ? 0.271 -2.570 -18.428 1.00 89.12 75 VAL A C 1
ATOM 601 O O . VAL A 1 75 ? -0.735 -2.381 -17.750 1.00 89.12 75 VAL A O 1
ATOM 604 N N . LEU A 1 76 ? 1.336 -1.766 -18.366 1.00 87.19 76 LEU A N 1
ATOM 605 C CA . LEU A 1 76 ? 1.408 -0.623 -17.456 1.00 87.19 76 LEU A CA 1
ATOM 606 C C . LEU A 1 76 ? 0.291 0.394 -17.732 1.00 87.19 76 LEU A C 1
ATOM 608 O O . LEU A 1 76 ? -0.368 0.861 -16.807 1.00 87.19 76 LEU A O 1
ATOM 612 N N . ARG A 1 77 ? 0.021 0.701 -19.008 1.00 87.81 77 ARG A N 1
ATOM 613 C CA . ARG A 1 77 ? -1.098 1.574 -19.398 1.00 87.81 77 ARG A CA 1
ATOM 614 C C . ARG A 1 77 ? -2.456 1.008 -19.012 1.00 87.81 77 ARG A C 1
ATOM 616 O O . ARG A 1 77 ? -3.332 1.784 -18.645 1.00 87.81 77 ARG A O 1
ATOM 623 N N . ASN A 1 78 ? -2.651 -0.303 -19.138 1.00 87.38 78 ASN A N 1
ATOM 624 C CA . ASN A 1 78 ? -3.898 -0.937 -18.724 1.00 87.38 78 ASN A CA 1
ATOM 625 C C . ASN A 1 78 ? -4.081 -0.842 -17.210 1.00 87.38 78 ASN A C 1
ATOM 627 O O . ASN A 1 78 ? -5.134 -0.413 -16.755 1.00 87.38 78 ASN A O 1
ATOM 631 N N . TRP A 1 79 ? -3.032 -1.161 -16.455 1.00 84.25 79 TRP A N 1
ATOM 632 C CA . TRP A 1 79 ? -3.036 -1.081 -15.000 1.00 84.25 79 TRP A CA 1
ATOM 633 C C . TRP A 1 79 ? -3.358 0.334 -14.497 1.00 84.25 79 TRP A C 1
ATOM 635 O O . TRP A 1 79 ? -4.199 0.499 -13.623 1.00 84.25 79 TRP A O 1
ATOM 645 N N . MET A 1 80 ? -2.800 1.377 -15.124 1.00 81.06 80 MET A N 1
ATOM 646 C CA . MET A 1 80 ? -3.120 2.774 -14.784 1.00 81.06 80 MET A CA 1
ATOM 647 C C . MET A 1 80 ? -4.594 3.164 -15.008 1.00 81.06 80 MET A C 1
ATOM 649 O O . MET A 1 80 ? -5.017 4.222 -14.550 1.00 81.06 80 MET A O 1
ATOM 653 N N . ARG A 1 81 ? -5.376 2.358 -15.737 1.00 81.75 81 ARG A N 1
ATOM 654 C CA . ARG A 1 81 ? -6.811 2.590 -15.978 1.00 81.75 81 ARG A CA 1
ATOM 655 C C . ARG A 1 81 ? -7.710 1.811 -15.021 1.00 81.75 81 ARG A C 1
ATOM 657 O O . ARG A 1 81 ? -8.924 2.006 -15.062 1.00 81.75 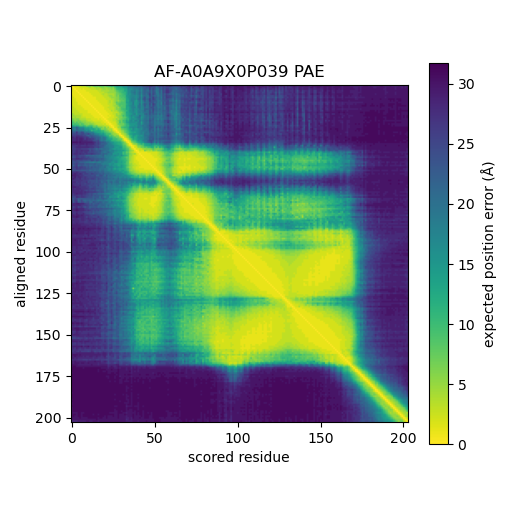81 ARG A O 1
ATOM 664 N N . GLU A 1 82 ? -7.156 0.917 -14.207 1.00 74.62 82 GLU A N 1
ATOM 665 C CA . GLU A 1 82 ? -7.943 0.124 -13.268 1.00 74.62 82 GLU A CA 1
ATOM 666 C C . GLU A 1 82 ? -8.447 1.017 -12.120 1.00 74.62 82 GLU A C 1
ATOM 668 O O . GLU A 1 82 ? -7.658 1.736 -11.501 1.00 74.62 82 GLU A O 1
ATOM 673 N N . PRO A 1 83 ? -9.761 1.013 -11.820 1.00 65.00 83 PRO A N 1
ATOM 674 C CA . PRO A 1 83 ? -10.298 1.808 -10.728 1.00 65.00 83 PRO A CA 1
ATOM 675 C C . PRO A 1 83 ? -9.776 1.281 -9.389 1.00 65.00 83 PRO A C 1
ATOM 677 O O . PRO A 1 83 ? -9.957 0.111 -9.047 1.00 65.00 83 PRO A O 1
ATOM 680 N N . MET A 1 84 ? -9.158 2.162 -8.604 1.00 65.62 84 MET A N 1
ATOM 681 C CA . MET A 1 84 ? -8.773 1.855 -7.229 1.00 65.62 84 MET A CA 1
ATOM 682 C C . MET A 1 84 ? -10.006 1.963 -6.327 1.00 65.62 84 MET A C 1
ATOM 684 O O . MET A 1 84 ? -10.495 3.060 -6.069 1.00 65.62 84 MET A O 1
ATOM 688 N N . ASN A 1 85 ? -10.515 0.827 -5.849 1.00 63.34 85 ASN A N 1
ATOM 689 C CA . ASN A 1 85 ? -11.621 0.793 -4.894 1.00 63.34 85 ASN A CA 1
ATOM 690 C C . ASN A 1 85 ? -11.088 0.606 -3.469 1.00 63.34 85 ASN A C 1
ATOM 692 O O . ASN A 1 85 ? -10.378 -0.358 -3.197 1.00 63.34 85 ASN A O 1
ATOM 696 N N . GLU A 1 86 ? -11.496 1.483 -2.551 1.00 65.56 86 GLU A N 1
ATOM 697 C CA . GLU A 1 86 ? -11.195 1.385 -1.118 1.00 65.56 86 GLU A CA 1
ATOM 698 C C . GLU A 1 86 ? -12.479 1.053 -0.334 1.00 65.56 86 GLU A C 1
ATOM 700 O O . GLU A 1 86 ? -13.207 1.954 0.089 1.00 65.56 86 GLU A O 1
ATOM 705 N N . PRO A 1 87 ? -12.815 -0.236 -0.129 1.00 75.12 87 PRO A N 1
ATOM 706 C CA . PRO A 1 87 ? -14.089 -0.630 0.477 1.00 75.12 87 PRO A CA 1
ATOM 707 C C . PRO A 1 87 ? -14.166 -0.351 1.986 1.00 75.12 87 PRO A C 1
ATOM 709 O O . PRO A 1 87 ? -15.240 -0.486 2.570 1.00 75.12 87 PRO A O 1
ATOM 712 N N . GLY A 1 88 ? -13.053 0.015 2.636 1.00 81.06 88 GLY A N 1
ATOM 713 C CA . GLY A 1 88 ? -12.974 0.180 4.090 1.00 81.06 88 GL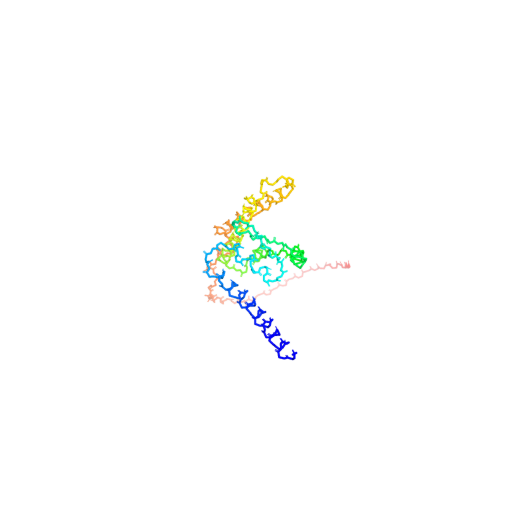Y A CA 1
ATOM 714 C C . GLY A 1 88 ? -13.966 1.206 4.642 1.00 81.06 88 GLY A C 1
ATOM 715 O O . GLY A 1 88 ? -14.685 0.909 5.592 1.00 81.06 88 GLY A O 1
ATOM 716 N N . LEU A 1 89 ? -14.069 2.384 4.017 1.00 84.88 89 LEU A N 1
ATOM 717 C CA . LEU A 1 89 ? -14.997 3.435 4.458 1.00 84.88 89 LEU A CA 1
ATOM 718 C C . LEU A 1 89 ? -16.463 3.032 4.266 1.00 84.88 89 LEU A C 1
ATOM 720 O O . LEU A 1 89 ? -17.293 3.287 5.135 1.00 84.88 89 LEU A O 1
ATOM 724 N N . LEU A 1 90 ? -16.777 2.350 3.161 1.00 85.69 90 LEU A N 1
ATOM 725 C CA . LEU A 1 90 ? -18.123 1.836 2.910 1.00 85.69 90 LEU A CA 1
ATOM 726 C C . LEU A 1 90 ? -18.505 0.748 3.922 1.00 85.69 90 LEU A C 1
ATOM 728 O O . LEU A 1 90 ? -19.632 0.717 4.400 1.00 85.69 90 LEU A O 1
ATOM 732 N N . ARG A 1 91 ? -17.565 -0.129 4.291 1.00 83.62 91 ARG A N 1
ATOM 733 C CA . ARG A 1 91 ? -17.777 -1.126 5.350 1.00 83.62 91 ARG A CA 1
ATOM 734 C C . ARG A 1 91 ? -18.022 -0.469 6.705 1.00 83.62 91 ARG A C 1
ATOM 736 O O . ARG A 1 91 ? -18.938 -0.878 7.409 1.00 83.62 91 ARG A O 1
ATOM 743 N N . LEU A 1 92 ? -17.252 0.566 7.040 1.00 85.44 92 LEU A N 1
ATOM 744 C CA . LEU A 1 92 ? -17.431 1.315 8.283 1.00 85.44 92 LEU A CA 1
ATOM 745 C C . LEU A 1 92 ? -18.780 2.050 8.330 1.00 85.44 92 LEU A C 1
ATOM 747 O O . LEU A 1 92 ? -19.399 2.104 9.387 1.00 85.44 92 LEU A O 1
ATOM 751 N N . TYR A 1 93 ? -19.278 2.550 7.195 1.00 84.75 93 TYR A N 1
ATOM 752 C CA . TYR A 1 93 ? -20.621 3.137 7.105 1.00 84.75 93 TYR A CA 1
ATOM 753 C C . TYR A 1 93 ? -21.720 2.162 7.566 1.00 84.75 93 TYR A C 1
ATOM 755 O O . TYR A 1 93 ? -22.685 2.575 8.203 1.00 84.75 93 TYR A O 1
ATOM 763 N N . PHE A 1 94 ? -21.547 0.860 7.317 1.00 86.44 94 PHE A N 1
ATOM 764 C CA . PHE A 1 94 ? -22.472 -0.190 7.755 1.00 86.44 94 PHE A CA 1
ATOM 765 C C . PHE A 1 94 ? -22.092 -0.841 9.097 1.00 86.44 94 PHE A C 1
ATOM 767 O O . PHE A 1 94 ? -22.639 -1.885 9.441 1.00 86.44 94 PHE A O 1
ATOM 774 N N . ALA A 1 95 ? -21.197 -0.244 9.892 1.00 86.19 95 ALA A N 1
ATOM 775 C CA . ALA A 1 95 ? -20.680 -0.846 11.127 1.00 86.19 95 ALA A CA 1
ATOM 776 C C . ALA A 1 95 ? -21.729 -1.119 12.222 1.00 86.19 95 ALA A C 1
ATOM 778 O O . ALA A 1 95 ? -21.445 -1.861 13.158 1.00 86.19 95 ALA A O 1
ATOM 779 N N . GLY A 1 96 ? -22.937 -0.555 12.123 1.00 82.69 96 GLY A N 1
ATOM 780 C CA . GLY A 1 96 ? -24.025 -0.812 13.075 1.00 82.69 96 GLY A CA 1
ATOM 781 C C . GLY A 1 96 ? -24.562 -2.250 13.063 1.00 82.69 96 GLY A C 1
ATOM 782 O O . GLY A 1 96 ? -25.296 -2.620 13.969 1.00 82.69 96 GLY A O 1
ATOM 783 N N . ILE A 1 97 ? -24.201 -3.064 12.064 1.00 86.88 97 ILE A N 1
ATOM 784 C CA . ILE A 1 97 ? -24.636 -4.470 11.957 1.00 86.88 97 ILE A CA 1
ATOM 785 C C . ILE A 1 97 ? -23.620 -5.470 12.533 1.00 86.88 97 ILE A C 1
ATOM 787 O O . ILE A 1 97 ? -23.876 -6.672 12.524 1.00 86.88 97 ILE A O 1
ATOM 791 N N . VAL A 1 98 ? -22.454 -4.993 12.980 1.00 84.62 98 VAL A N 1
ATOM 792 C CA . VAL A 1 98 ? -21.350 -5.805 13.517 1.00 84.62 98 VAL A CA 1
ATOM 793 C C . VAL A 1 98 ? -20.899 -5.266 14.870 1.00 84.62 98 VAL A C 1
ATOM 795 O O . VAL A 1 98 ? -21.147 -4.103 15.186 1.00 84.62 98 VAL A O 1
ATOM 798 N N . GLY A 1 99 ? -20.215 -6.088 15.667 1.00 86.00 99 GLY A N 1
ATOM 799 C CA . GLY A 1 99 ? -19.750 -5.672 16.988 1.00 86.00 99 GLY A CA 1
ATOM 800 C C . GLY A 1 99 ? -18.555 -4.704 16.925 1.00 86.00 99 GLY A C 1
ATOM 801 O O . GLY A 1 99 ? -17.897 -4.576 15.888 1.00 86.00 99 GLY A O 1
ATOM 802 N N . PRO A 1 100 ? -18.194 -4.036 18.038 1.00 90.12 100 PRO A N 1
ATOM 803 C CA . PRO A 1 100 ? -17.038 -3.132 18.079 1.00 90.12 100 PRO A CA 1
ATOM 804 C C . PRO A 1 100 ? -15.703 -3.818 17.757 1.00 90.12 100 PRO A C 1
ATOM 806 O O . PRO A 1 100 ? -14.814 -3.209 17.165 1.00 90.12 100 PRO A O 1
ATOM 809 N N . ALA A 1 101 ? -15.568 -5.106 18.089 1.00 90.25 101 ALA A N 1
ATOM 810 C CA . ALA A 1 101 ? -14.375 -5.890 17.776 1.00 90.25 101 ALA A CA 1
ATOM 811 C C . ALA A 1 101 ? -14.132 -6.023 16.260 1.00 90.25 101 ALA A C 1
ATOM 813 O O . ALA A 1 101 ? -12.983 -5.966 15.819 1.00 90.25 101 ALA A O 1
ATOM 814 N N . ASP A 1 102 ? -15.198 -6.137 15.461 1.00 89.31 102 ASP A N 1
ATOM 815 C CA . ASP A 1 102 ? -15.108 -6.225 14.000 1.00 89.31 102 ASP A CA 1
ATOM 816 C C . ASP A 1 102 ? -14.644 -4.896 13.388 1.00 89.31 102 ASP A C 1
ATOM 818 O O . ASP A 1 102 ? -13.831 -4.879 12.461 1.00 89.31 102 ASP A O 1
ATOM 822 N N . VAL A 1 103 ? -15.096 -3.768 13.949 1.00 90.88 103 VAL A N 1
ATOM 823 C CA . VAL A 1 103 ? -14.631 -2.428 13.558 1.00 90.88 103 VAL A CA 1
ATOM 824 C C . VAL A 1 103 ? -13.153 -2.244 13.881 1.0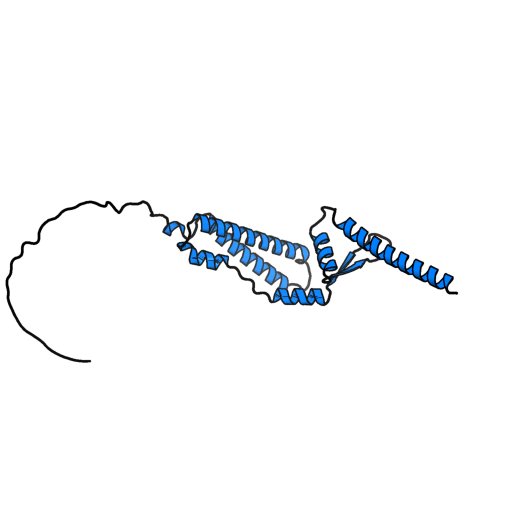0 90.88 103 VAL A C 1
ATOM 826 O O . VAL A 1 103 ? -12.407 -1.756 13.035 1.00 90.88 103 VAL A O 1
ATOM 829 N N . VAL A 1 104 ? -12.701 -2.687 15.057 1.00 94.69 104 VAL A N 1
ATOM 830 C CA . VAL A 1 104 ? -11.278 -2.648 15.428 1.00 94.69 104 VAL A CA 1
ATOM 831 C C . VAL A 1 104 ? -10.437 -3.518 14.488 1.00 94.69 104 VAL A C 1
ATOM 833 O O . VAL A 1 104 ? -9.348 -3.110 14.081 1.00 94.69 104 VAL A O 1
ATOM 836 N N . ALA A 1 105 ? -10.925 -4.702 14.107 1.00 91.88 105 ALA A N 1
ATOM 837 C CA . ALA A 1 105 ? -10.233 -5.572 13.157 1.00 91.88 105 ALA A CA 1
ATOM 838 C C . ALA A 1 105 ? -10.104 -4.916 11.771 1.00 91.88 105 ALA A C 1
ATOM 840 O O . ALA A 1 105 ? -9.002 -4.867 11.219 1.00 91.88 105 ALA A O 1
ATOM 841 N N . LEU A 1 106 ? -11.197 -4.344 11.250 1.00 90.25 106 LEU A N 1
ATOM 842 C CA . LEU A 1 106 ? -11.195 -3.574 10.004 1.00 90.25 106 LEU A CA 1
ATOM 843 C C . LEU A 1 106 ? -10.222 -2.389 10.080 1.00 90.25 106 LEU A C 1
ATOM 845 O O . LEU A 1 106 ? -9.440 -2.169 9.158 1.00 90.25 106 LEU A O 1
ATOM 849 N N . ALA A 1 107 ? -10.247 -1.642 11.183 1.00 93.56 107 ALA A N 1
ATOM 850 C CA . ALA A 1 107 ? -9.390 -0.484 11.387 1.00 93.56 107 ALA A CA 1
ATOM 851 C C . ALA A 1 107 ? -7.902 -0.856 11.379 1.00 93.56 107 ALA A C 1
ATOM 853 O O . ALA A 1 107 ? -7.114 -0.194 10.711 1.00 93.56 107 ALA A O 1
ATOM 854 N N . ARG A 1 108 ? -7.519 -1.960 12.033 1.00 95.56 108 ARG A N 1
ATOM 855 C CA . ARG A 1 108 ? -6.140 -2.477 11.996 1.00 95.56 108 ARG A CA 1
ATOM 856 C C . ARG A 1 108 ? -5.709 -2.882 10.590 1.00 95.56 108 ARG A C 1
ATOM 858 O O . ARG A 1 108 ? -4.598 -2.556 10.182 1.00 95.56 108 ARG A O 1
ATOM 865 N N . GLU A 1 109 ? -6.576 -3.574 9.849 1.00 93.19 109 GLU A N 1
ATOM 866 C CA . GLU A 1 109 ? -6.292 -3.968 8.465 1.00 93.19 109 GLU A CA 1
ATOM 867 C C . GLU A 1 109 ? -6.052 -2.736 7.581 1.00 93.19 109 GLU A C 1
ATOM 869 O O . GLU A 1 109 ? -5.086 -2.682 6.819 1.00 93.19 109 GLU A O 1
ATOM 874 N N . GLN A 1 110 ? -6.911 -1.724 7.696 1.00 93.12 110 GLN A N 1
ATOM 875 C CA . GLN A 1 110 ? -6.806 -0.511 6.892 1.00 93.12 110 GLN A CA 1
ATOM 876 C C . GLN A 1 110 ? -5.622 0.370 7.311 1.00 93.12 110 GLN A C 1
ATOM 878 O O . GLN A 1 110 ? -4.926 0.882 6.435 1.00 93.12 110 GLN A O 1
ATOM 883 N N . ALA A 1 111 ? -5.328 0.483 8.610 1.00 95.06 111 ALA A N 1
ATOM 884 C CA . ALA A 1 111 ? -4.128 1.156 9.104 1.00 95.06 111 ALA A CA 1
ATOM 885 C C . ALA A 1 111 ? -2.858 0.512 8.528 1.00 95.06 111 ALA A C 1
ATOM 887 O O . ALA A 1 111 ? -2.013 1.212 7.974 1.00 95.06 111 ALA A O 1
ATOM 888 N N . ALA A 1 112 ? -2.769 -0.825 8.537 1.00 94.75 112 ALA A N 1
ATOM 889 C CA . ALA A 1 112 ? -1.640 -1.544 7.950 1.00 94.75 112 ALA A CA 1
ATOM 890 C C . ALA A 1 112 ? -1.467 -1.251 6.446 1.00 94.75 112 ALA A C 1
ATOM 892 O O . ALA A 1 112 ? -0.342 -1.057 5.983 1.00 94.75 112 ALA A O 1
ATOM 893 N N . LYS A 1 113 ? -2.568 -1.151 5.685 1.00 91.44 113 LYS A N 1
ATOM 894 C CA . LYS A 1 113 ? -2.530 -0.759 4.263 1.00 91.44 113 LYS A CA 1
ATOM 895 C C . LYS A 1 113 ? -2.029 0.674 4.069 1.00 91.44 113 LYS A C 1
ATOM 897 O O . LYS A 1 113 ? -1.213 0.905 3.177 1.00 91.44 113 LYS A O 1
ATOM 902 N N . CYS A 1 114 ? -2.473 1.626 4.892 1.00 93.88 114 CYS A N 1
ATOM 903 C CA . CYS A 1 114 ? -1.973 3.004 4.851 1.00 93.88 114 CYS A CA 1
ATOM 904 C C . CYS A 1 114 ? -0.473 3.063 5.174 1.00 93.88 114 CYS A C 1
ATOM 906 O O . CYS A 1 114 ? 0.278 3.726 4.461 1.00 93.88 114 CYS A O 1
ATOM 908 N N . THR A 1 115 ? -0.005 2.307 6.173 1.00 95.81 115 THR A N 1
ATOM 909 C CA . THR A 1 115 ? 1.428 2.193 6.488 1.00 95.81 115 THR A CA 1
ATOM 910 C C . THR A 1 115 ? 2.228 1.619 5.314 1.00 95.81 115 THR A C 1
ATOM 912 O O . THR A 1 115 ? 3.286 2.148 4.973 1.00 95.81 115 THR A O 1
ATOM 915 N N . GLU A 1 116 ? 1.725 0.576 4.646 1.00 94.06 116 GLU A N 1
ATOM 916 C CA . GLU A 1 116 ? 2.375 0.009 3.457 1.00 94.06 116 GLU A CA 1
ATOM 917 C C . GLU A 1 116 ? 2.453 1.032 2.308 1.00 94.06 116 GLU A C 1
ATOM 919 O O . GLU A 1 116 ? 3.477 1.140 1.630 1.00 94.06 116 GLU A O 1
ATOM 924 N N . ARG A 1 117 ? 1.384 1.809 2.088 1.00 92.19 117 ARG A N 1
ATOM 925 C CA . ARG A 1 117 ? 1.337 2.869 1.066 1.00 92.19 117 ARG A CA 1
ATOM 926 C C . ARG A 1 117 ? 2.296 4.017 1.388 1.00 92.19 117 ARG A C 1
ATOM 928 O O . ARG A 1 117 ? 3.012 4.451 0.489 1.00 92.19 117 ARG A O 1
ATOM 935 N N . LEU A 1 118 ? 2.387 4.445 2.648 1.00 95.62 118 LEU A N 1
ATOM 936 C CA . LEU A 1 118 ? 3.379 5.432 3.094 1.00 95.62 118 LEU A CA 1
ATOM 937 C C . LEU A 1 118 ? 4.806 4.964 2.803 1.00 95.62 118 LEU A C 1
ATOM 939 O O . LEU A 1 118 ? 5.560 5.690 2.162 1.00 95.62 118 LEU A O 1
ATOM 943 N N . ALA A 1 119 ? 5.141 3.718 3.150 1.00 94.69 119 ALA A N 1
ATOM 944 C CA . ALA A 1 119 ? 6.462 3.157 2.867 1.00 94.69 119 ALA A CA 1
ATOM 945 C C . ALA A 1 119 ? 6.778 3.112 1.358 1.00 94.69 119 ALA A C 1
ATOM 947 O O . ALA A 1 119 ? 7.926 3.298 0.951 1.00 94.69 119 ALA A O 1
ATOM 948 N N . LYS A 1 120 ? 5.767 2.891 0.503 1.00 90.12 120 LYS A N 1
ATOM 949 C CA . LYS A 1 120 ? 5.927 2.981 -0.959 1.00 90.12 120 LYS A CA 1
ATOM 950 C C . LYS A 1 120 ? 6.237 4.409 -1.401 1.00 90.12 120 LYS A C 1
ATOM 952 O O . LYS A 1 120 ? 7.122 4.587 -2.234 1.00 90.12 120 LYS A O 1
ATOM 957 N N . PHE A 1 121 ? 5.548 5.408 -0.853 1.00 91.38 121 PHE A N 1
ATOM 958 C CA . PHE A 1 121 ? 5.820 6.807 -1.177 1.00 91.38 121 PHE A CA 1
ATOM 959 C C . PHE A 1 121 ? 7.205 7.256 -0.709 1.00 91.38 121 PHE A C 1
ATOM 961 O O . PHE A 1 121 ? 7.932 7.854 -1.502 1.00 91.38 121 PHE A O 1
ATOM 968 N N . ASP A 1 122 ? 7.607 6.896 0.510 1.00 90.56 122 ASP A N 1
ATOM 969 C CA . ASP A 1 122 ? 8.951 7.180 1.025 1.00 90.56 122 ASP A CA 1
ATOM 970 C C . ASP A 1 122 ? 10.022 6.567 0.116 1.00 90.56 122 ASP A C 1
ATOM 972 O O . ASP A 1 122 ? 10.983 7.229 -0.272 1.00 90.56 122 ASP A O 1
ATOM 976 N N . ARG A 1 123 ? 9.805 5.330 -0.342 1.00 88.56 123 ARG A N 1
ATOM 977 C CA . ARG A 1 123 ? 10.724 4.665 -1.269 1.00 88.56 123 ARG A CA 1
ATOM 978 C C . ARG A 1 123 ? 10.812 5.351 -2.635 1.00 88.56 123 ARG A C 1
ATOM 980 O O . ARG A 1 123 ? 11.883 5.375 -3.241 1.00 88.56 123 ARG A O 1
ATOM 987 N N . VAL A 1 124 ? 9.704 5.881 -3.155 1.00 86.38 124 VAL A N 1
ATOM 988 C CA . VAL A 1 124 ? 9.715 6.654 -4.410 1.00 86.38 124 VAL A CA 1
ATOM 989 C C . VAL A 1 124 ? 10.495 7.956 -4.225 1.00 86.38 124 VAL A C 1
ATOM 991 O O . VAL A 1 124 ? 11.289 8.308 -5.102 1.00 86.38 124 VAL A O 1
ATOM 994 N N . ASP A 1 125 ? 10.336 8.629 -3.085 1.00 86.44 125 ASP A N 1
ATOM 995 C CA . ASP A 1 125 ? 11.083 9.850 -2.769 1.00 86.44 125 ASP A CA 1
ATOM 996 C C . ASP A 1 125 ? 12.591 9.577 -2.645 1.00 86.44 125 ASP A C 1
ATOM 998 O O . ASP A 1 125 ? 13.408 10.281 -3.238 1.00 86.44 125 ASP A O 1
ATOM 1002 N N . GLU A 1 126 ? 12.983 8.488 -1.979 1.00 85.88 126 GLU A N 1
ATOM 1003 C CA . GLU A 1 126 ? 14.388 8.072 -1.869 1.00 85.88 126 GLU A CA 1
ATOM 1004 C C . GLU A 1 126 ? 15.048 7.850 -3.240 1.00 85.88 126 GLU A C 1
ATOM 1006 O O . GLU A 1 126 ? 16.205 8.232 -3.460 1.00 85.88 126 GLU A O 1
ATOM 1011 N N . LEU A 1 127 ? 14.318 7.234 -4.174 1.00 83.56 127 LEU A N 1
ATOM 1012 C CA . LEU A 1 127 ? 14.827 6.892 -5.502 1.00 83.56 127 LEU A CA 1
ATOM 1013 C C . LEU A 1 127 ? 14.847 8.090 -6.459 1.00 83.56 127 LEU A C 1
ATOM 1015 O O . LEU A 1 127 ? 15.778 8.215 -7.261 1.00 83.56 127 LEU A O 1
ATOM 1019 N N . PHE A 1 128 ? 13.837 8.962 -6.400 1.00 80.38 128 PHE A N 1
ATOM 1020 C CA . PHE A 1 128 ? 13.590 9.968 -7.439 1.00 80.38 128 PHE A CA 1
ATOM 1021 C C . PHE A 1 128 ? 13.491 11.413 -6.931 1.00 80.38 128 PHE A C 1
ATOM 1023 O O . PHE A 1 128 ? 13.538 12.330 -7.748 1.00 80.38 128 PHE A O 1
ATOM 1030 N N . GLY A 1 129 ? 13.447 11.657 -5.621 1.00 74.56 129 GLY A N 1
ATOM 1031 C CA . GLY A 1 129 ? 13.194 12.976 -5.020 1.00 74.56 129 GLY A CA 1
ATOM 1032 C C . GLY A 1 129 ? 14.236 14.057 -5.342 1.00 74.56 129 GLY A C 1
ATOM 1033 O O . GLY A 1 129 ? 13.966 15.252 -5.230 1.00 74.56 129 GLY A O 1
ATOM 1034 N N . ARG A 1 130 ? 15.429 13.668 -5.815 1.00 79.69 130 ARG A N 1
ATOM 1035 C CA . ARG A 1 130 ? 16.492 14.597 -6.254 1.00 79.69 130 ARG A CA 1
ATOM 1036 C C . ARG A 1 130 ? 16.560 14.804 -7.770 1.00 79.69 130 ARG A C 1
ATOM 1038 O O . ARG A 1 130 ? 17.474 15.474 -8.252 1.00 79.69 130 ARG A O 1
ATOM 1045 N N . LYS A 1 131 ? 15.645 14.209 -8.538 1.00 80.44 131 LYS A N 1
ATOM 1046 C CA . LYS A 1 131 ? 15.644 14.303 -9.999 1.00 80.44 131 LYS A CA 1
ATOM 1047 C C . LYS A 1 131 ? 15.146 15.682 -10.444 1.00 80.44 131 LYS A C 1
ATOM 1049 O O . LYS A 1 131 ? 14.074 16.123 -10.042 1.00 80.44 131 LYS A O 1
ATOM 1054 N N . GLN A 1 132 ? 15.941 16.372 -11.262 1.00 84.12 132 GLN A N 1
ATOM 1055 C CA . GLN A 1 132 ? 15.564 17.677 -11.819 1.00 84.12 132 GLN A CA 1
ATOM 1056 C C . GLN A 1 132 ? 14.458 17.534 -12.874 1.00 84.12 132 GLN A C 1
ATOM 1058 O O . GLN A 1 132 ? 14.455 16.555 -13.624 1.00 84.12 132 GLN A O 1
ATOM 1063 N N . GLY A 1 133 ? 13.555 18.520 -12.943 1.00 85.62 133 GLY A N 1
ATOM 1064 C CA . GLY A 1 133 ? 12.435 18.541 -13.892 1.00 85.62 133 GLY A CA 1
ATOM 1065 C C . GLY A 1 133 ? 11.260 17.644 -13.498 1.00 85.62 133 GLY A C 1
ATOM 1066 O O . GLY A 1 133 ? 10.469 17.289 -14.363 1.00 85.62 133 GLY A O 1
ATOM 1067 N N . TRP A 1 134 ? 11.227 17.192 -12.239 1.00 86.62 134 TRP A N 1
ATOM 1068 C CA . TRP A 1 134 ? 10.183 16.338 -11.657 1.00 86.62 134 TRP A CA 1
ATOM 1069 C C . TRP A 1 134 ? 9.493 17.063 -10.486 1.00 86.62 134 TRP A C 1
ATOM 1071 O O . TRP A 1 134 ? 9.268 16.502 -9.411 1.00 86.62 134 TRP A O 1
ATOM 1081 N N . GLU A 1 135 ? 9.314 18.383 -10.596 1.00 85.81 135 GLU A N 1
ATOM 1082 C CA . GLU A 1 135 ? 8.660 19.206 -9.571 1.00 85.81 135 GLU A CA 1
ATOM 1083 C C . GLU A 1 135 ? 7.200 18.786 -9.357 1.00 85.81 135 GLU A C 1
ATOM 1085 O O . GLU A 1 135 ? 6.780 18.603 -8.212 1.00 85.81 135 GLU A O 1
ATOM 1090 N N . ASP A 1 136 ? 6.454 18.578 -10.443 1.00 86.88 136 ASP A N 1
ATOM 1091 C CA . ASP A 1 136 ? 5.040 18.213 -10.379 1.00 86.88 136 ASP A CA 1
ATOM 1092 C C . ASP A 1 136 ? 4.868 16.806 -9.800 1.00 86.88 136 ASP A C 1
ATOM 1094 O O . ASP A 1 136 ? 4.054 16.602 -8.902 1.00 86.88 136 ASP A O 1
ATOM 1098 N N . GLU A 1 137 ? 5.665 15.826 -10.227 1.00 86.31 137 GLU A N 1
ATOM 1099 C CA . GLU A 1 137 ? 5.635 14.462 -9.691 1.00 86.31 137 GLU A CA 1
ATOM 1100 C C . GLU A 1 137 ? 5.915 14.438 -8.185 1.00 86.31 137 GLU A C 1
ATOM 1102 O O . GLU A 1 137 ? 5.267 13.691 -7.448 1.00 86.31 137 GLU A O 1
ATOM 1107 N N . ARG A 1 138 ? 6.823 15.295 -7.700 1.00 86.44 138 ARG A N 1
ATOM 1108 C CA . ARG A 1 138 ? 7.073 15.456 -6.260 1.00 86.44 138 ARG A CA 1
ATOM 1109 C C . ARG A 1 138 ? 5.880 16.061 -5.530 1.00 86.44 138 ARG A C 1
ATOM 1111 O O . ARG A 1 138 ? 5.552 15.603 -4.439 1.00 86.44 138 ARG A O 1
ATOM 1118 N N . ALA A 1 139 ? 5.199 17.041 -6.123 1.00 88.44 139 ALA A N 1
ATOM 1119 C CA . ALA A 1 139 ? 3.981 17.595 -5.537 1.00 88.44 139 ALA A CA 1
ATOM 1120 C C . ALA A 1 139 ? 2.868 16.535 -5.418 1.00 88.44 139 ALA A C 1
ATOM 1122 O O . ALA A 1 139 ? 2.179 16.475 -4.398 1.00 88.44 139 ALA A O 1
ATOM 1123 N N . HIS A 1 140 ? 2.728 15.654 -6.415 1.00 88.06 140 HIS A N 1
ATOM 1124 C CA . HIS A 1 140 ? 1.786 14.531 -6.361 1.00 88.06 140 HIS A CA 1
ATOM 1125 C C . HIS A 1 140 ? 2.180 13.495 -5.301 1.00 88.06 140 HIS A C 1
ATOM 1127 O O . HIS A 1 140 ? 1.314 12.995 -4.582 1.00 88.06 140 HIS A O 1
ATOM 1133 N N . LEU A 1 141 ? 3.476 13.196 -5.172 1.00 91.25 141 LEU A N 1
ATOM 1134 C CA . LEU A 1 141 ? 3.992 12.286 -4.151 1.00 91.25 141 LEU A CA 1
ATOM 1135 C C . LEU A 1 141 ? 3.678 12.786 -2.735 1.00 91.25 141 LEU A C 1
ATOM 1137 O O . LEU A 1 141 ? 3.185 12.029 -1.899 1.00 91.25 141 LEU A O 1
ATOM 1141 N N . GLU A 1 142 ? 3.910 14.075 -2.492 1.00 92.00 142 GLU A N 1
ATOM 1142 C CA . GLU A 1 142 ? 3.619 14.721 -1.213 1.00 92.00 142 GLU A CA 1
ATOM 1143 C C . GLU A 1 142 ? 2.115 14.732 -0.907 1.00 92.00 142 GLU A C 1
ATOM 1145 O O . GLU A 1 142 ? 1.703 14.454 0.220 1.00 92.00 142 GLU A O 1
ATOM 1150 N N . LEU A 1 143 ? 1.267 14.988 -1.910 1.00 93.62 143 LEU A N 1
ATOM 1151 C CA . LEU A 1 143 ? -0.183 14.874 -1.748 1.00 93.62 143 LEU A CA 1
ATOM 1152 C C . LEU A 1 143 ? -0.590 13.453 -1.327 1.00 93.62 143 LEU A C 1
ATOM 1154 O O . LEU A 1 143 ? -1.393 13.300 -0.406 1.00 93.62 143 LEU A O 1
ATOM 1158 N N . GLY A 1 144 ? -0.015 12.432 -1.971 1.00 92.19 144 GLY A N 1
ATOM 1159 C CA . GLY A 1 144 ? -0.236 11.028 -1.629 1.00 92.19 144 GLY A CA 1
ATOM 1160 C C . GLY A 1 144 ? 0.132 10.727 -0.178 1.00 92.19 144 GLY A C 1
ATOM 1161 O O . GLY A 1 144 ? -0.697 10.205 0.564 1.00 92.19 144 GLY A O 1
ATOM 1162 N N . ARG A 1 145 ? 1.325 11.141 0.266 1.00 95.00 145 ARG A N 1
ATOM 1163 C CA . ARG A 1 145 ? 1.761 10.987 1.664 1.00 95.00 145 ARG A CA 1
ATOM 1164 C C . ARG A 1 145 ? 0.793 11.627 2.648 1.00 95.00 145 ARG A C 1
ATOM 1166 O O . ARG A 1 145 ? 0.358 10.968 3.585 1.00 95.00 145 ARG A O 1
ATOM 1173 N N . ARG A 1 146 ? 0.418 12.888 2.419 1.00 96.25 146 ARG A N 1
ATOM 1174 C CA . ARG A 1 146 ? -0.518 13.613 3.292 1.00 96.25 146 ARG A CA 1
ATOM 1175 C C . ARG A 1 146 ? -1.869 12.911 3.394 1.00 96.25 146 ARG A C 1
ATOM 1177 O O . ARG A 1 146 ? -2.444 12.862 4.479 1.00 96.25 146 ARG A O 1
ATOM 1184 N N . PHE A 1 147 ? -2.365 12.374 2.281 1.00 93.94 147 PHE A N 1
ATOM 1185 C CA . PHE A 1 147 ? -3.609 11.613 2.262 1.00 93.94 147 PHE A CA 1
ATOM 1186 C C . PHE A 1 147 ? -3.498 10.319 3.079 1.00 93.94 147 PHE A C 1
ATOM 1188 O O . PHE A 1 147 ? -4.352 10.072 3.927 1.00 93.94 147 PHE A O 1
ATOM 1195 N N . GLU A 1 148 ? -2.433 9.531 2.897 1.00 95.19 148 GLU A N 1
ATOM 1196 C CA . GLU A 1 148 ? -2.255 8.298 3.679 1.00 95.19 148 GLU A CA 1
ATOM 1197 C C . GLU A 1 148 ? -2.050 8.558 5.161 1.00 95.19 148 GLU A C 1
ATOM 1199 O O . GLU A 1 148 ? -2.591 7.815 5.973 1.00 95.19 148 GLU A O 1
ATOM 1204 N N . THR A 1 149 ? -1.300 9.599 5.529 1.00 97.38 149 THR A N 1
ATOM 1205 C CA . THR A 1 149 ? -1.135 9.989 6.932 1.00 97.38 149 THR A CA 1
ATOM 1206 C C . THR A 1 149 ? -2.491 10.312 7.550 1.00 97.38 149 THR A C 1
ATOM 1208 O O . THR A 1 149 ? -2.824 9.777 8.603 1.00 97.38 149 THR A O 1
ATOM 1211 N N . PHE A 1 150 ? -3.318 11.107 6.864 1.00 96.75 150 PHE A N 1
ATOM 1212 C CA . PHE A 1 150 ? -4.670 11.417 7.326 1.00 96.75 150 PHE A CA 1
ATOM 1213 C C . PHE A 1 150 ? -5.538 10.156 7.480 1.00 96.75 150 PHE A C 1
ATOM 1215 O O . PHE A 1 150 ? -6.248 10.000 8.475 1.00 96.75 150 PHE A O 1
ATOM 1222 N N . CYS A 1 151 ? -5.488 9.239 6.509 1.00 94.56 151 CYS A N 1
ATOM 1223 C CA . CYS A 1 151 ? -6.219 7.978 6.588 1.00 94.56 151 CYS A CA 1
ATOM 1224 C C . CYS A 1 151 ? -5.715 7.087 7.729 1.00 94.56 151 CYS A C 1
ATOM 1226 O O . CYS A 1 151 ? -6.534 6.512 8.443 1.00 94.56 151 CYS A O 1
ATOM 1228 N N . LEU A 1 152 ? -4.400 6.989 7.929 1.00 96.38 152 LEU A N 1
ATOM 1229 C CA . LEU A 1 152 ? -3.800 6.225 9.019 1.00 96.38 152 LEU A CA 1
ATOM 1230 C C . LEU A 1 152 ? -4.287 6.745 10.374 1.00 96.38 152 LEU A C 1
ATOM 1232 O O . LEU A 1 152 ? -4.845 5.972 11.145 1.00 96.38 152 LEU A O 1
ATOM 1236 N N . GLU A 1 153 ? -4.191 8.056 10.606 1.00 97.00 153 GLU A N 1
ATOM 1237 C CA . GLU A 1 153 ? -4.682 8.697 11.833 1.00 97.00 153 GLU A CA 1
ATOM 1238 C C . GLU A 1 153 ? -6.182 8.448 12.058 1.00 97.00 153 GLU A C 1
ATOM 1240 O O . GLU A 1 153 ? -6.642 8.265 13.188 1.00 97.00 153 GLU A O 1
ATOM 1245 N N . PHE A 1 154 ? -6.978 8.447 10.983 1.00 95.44 154 PHE A N 1
ATOM 1246 C CA . PHE A 1 154 ? -8.395 8.107 11.060 1.00 95.44 154 PHE A CA 1
ATOM 1247 C C . PHE A 1 154 ? -8.614 6.663 11.528 1.00 95.44 154 PHE A C 1
ATOM 1249 O O . PHE A 1 154 ? -9.424 6.440 12.430 1.00 95.44 154 PHE A O 1
ATOM 1256 N N . TRP A 1 155 ? -7.906 5.698 10.938 1.00 95.31 155 TRP A N 1
ATOM 1257 C CA . TRP A 1 155 ? -8.053 4.282 11.274 1.00 95.31 155 TRP A CA 1
ATOM 1258 C C . TRP A 1 155 ? -7.501 3.951 12.661 1.00 95.31 155 TRP A C 1
ATOM 1260 O O . TRP A 1 155 ? -8.155 3.221 13.398 1.00 95.31 155 TRP A O 1
ATOM 1270 N N . GLU A 1 156 ? -6.375 4.533 13.069 1.00 96.81 156 GLU A N 1
ATOM 1271 C CA . GLU A 1 156 ? -5.832 4.380 14.426 1.00 96.81 156 GLU A CA 1
ATOM 1272 C C . GLU A 1 156 ? -6.832 4.857 15.484 1.00 96.81 156 GLU A C 1
ATOM 1274 O O . GLU A 1 156 ? -7.099 4.148 16.453 1.00 96.81 156 GLU A O 1
ATOM 1279 N N . ARG A 1 157 ? -7.520 5.978 15.236 1.00 96.00 157 ARG A N 1
ATOM 1280 C CA . ARG A 1 157 ? -8.599 6.443 16.119 1.00 96.00 157 ARG A CA 1
ATOM 1281 C C . ARG A 1 157 ? -9.735 5.428 16.256 1.00 96.00 157 ARG A C 1
ATOM 1283 O O . ARG A 1 157 ? -10.318 5.327 17.327 1.00 96.00 157 ARG A O 1
ATOM 1290 N N . GLN A 1 158 ? -10.058 4.679 15.199 1.00 93.44 158 GLN A N 1
ATOM 1291 C CA . GLN A 1 158 ? -11.081 3.625 15.258 1.00 93.44 158 GLN A CA 1
ATOM 1292 C C . GLN A 1 1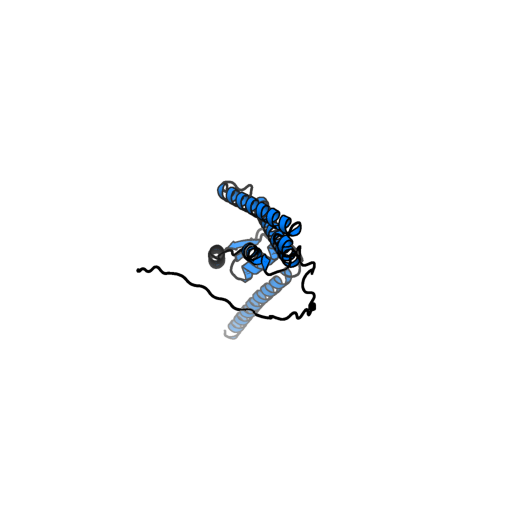58 ? -10.619 2.382 16.031 1.00 93.44 158 GLN A C 1
ATOM 1294 O O . GLN A 1 158 ? -11.462 1.626 16.510 1.00 93.44 158 GLN A O 1
ATOM 1299 N N . VAL A 1 159 ? -9.307 2.161 16.168 1.00 94.19 159 VAL A N 1
ATOM 1300 C CA . VAL A 1 159 ? -8.758 1.101 17.027 1.00 94.19 159 VAL A CA 1
ATOM 1301 C C . VAL A 1 159 ? -8.944 1.460 18.499 1.00 94.19 159 VAL A C 1
ATOM 1303 O O . VAL A 1 159 ? -9.367 0.607 19.277 1.00 94.19 159 VAL A O 1
ATOM 1306 N N . ASP A 1 160 ? -8.660 2.711 18.863 1.00 93.00 160 ASP A N 1
ATOM 1307 C CA . ASP A 1 160 ? -8.780 3.193 20.243 1.00 93.00 160 ASP A CA 1
ATOM 1308 C C . ASP A 1 160 ? -10.238 3.434 20.649 1.00 93.00 160 ASP A C 1
ATOM 1310 O O . ASP A 1 160 ? -10.645 3.152 21.777 1.00 93.00 160 ASP A O 1
ATOM 1314 N N . GLN A 1 161 ? -11.034 3.967 19.722 1.00 92.44 161 GLN A N 1
ATOM 1315 C CA . GLN A 1 161 ? -12.412 4.370 19.954 1.00 92.44 161 GLN A CA 1
ATOM 1316 C C . GLN A 1 161 ? -13.279 4.006 18.735 1.00 92.44 161 GLN A C 1
ATOM 1318 O O . GLN A 1 161 ? -13.522 4.849 17.863 1.00 92.44 161 GLN A O 1
ATOM 1323 N N . PRO A 1 162 ? -13.742 2.744 18.642 1.00 90.25 162 PRO A N 1
ATOM 1324 C CA . PRO A 1 162 ? -14.529 2.296 17.502 1.00 90.25 162 PRO A CA 1
ATOM 1325 C C . PRO A 1 162 ? -15.853 3.057 17.431 1.00 90.25 162 PRO A C 1
ATOM 1327 O O . PRO A 1 162 ? -16.584 3.156 18.417 1.00 90.25 162 PRO A O 1
ATOM 1330 N N . PHE A 1 163 ? -16.177 3.583 16.247 1.00 87.25 163 PHE A N 1
ATOM 1331 C CA . PHE A 1 163 ? -17.342 4.443 16.025 1.00 87.25 163 PHE A CA 1
ATOM 1332 C C . PHE A 1 163 ? -18.657 3.844 16.545 1.00 87.25 163 PHE A C 1
ATOM 1334 O O . PHE A 1 163 ? -19.471 4.561 17.123 1.00 87.25 163 PHE A O 1
ATOM 1341 N N . ASN A 1 164 ? -18.863 2.534 16.385 1.00 87.25 164 ASN A N 1
ATOM 1342 C CA . ASN A 1 164 ? -20.087 1.841 16.790 1.00 87.25 164 ASN A CA 1
ATOM 1343 C C . ASN A 1 164 ? -20.130 1.460 18.280 1.00 87.25 164 ASN A C 1
ATOM 1345 O O . ASN A 1 164 ? -21.138 0.908 18.704 1.00 87.25 164 ASN A O 1
ATOM 1349 N N . ALA A 1 165 ? -19.102 1.757 19.087 1.00 86.06 165 ALA A N 1
ATOM 1350 C CA . ALA A 1 165 ? -19.055 1.367 20.503 1.00 86.06 165 ALA A CA 1
ATOM 1351 C C . ALA A 1 165 ? -20.308 1.790 21.286 1.00 86.06 165 ALA A C 1
ATOM 1353 O O . ALA A 1 165 ? -20.824 1.026 22.094 1.00 86.06 165 ALA A O 1
ATOM 1354 N N . HIS A 1 166 ? -20.824 2.987 21.002 1.00 84.81 166 HIS A N 1
ATOM 1355 C CA . HIS A 1 166 ? -22.016 3.537 21.647 1.00 84.81 166 HIS A CA 1
ATOM 1356 C C . HIS A 1 166 ? -23.303 2.747 21.356 1.00 84.81 166 HIS A C 1
ATOM 1358 O O . HIS A 1 166 ? -24.216 2.778 22.170 1.00 84.81 166 HIS A O 1
ATOM 1364 N N . LEU A 1 167 ? -23.379 2.026 20.230 1.00 81.44 167 LEU A N 1
ATOM 1365 C CA . LEU A 1 167 ? -24.548 1.218 19.858 1.00 81.44 167 LEU A CA 1
ATOM 1366 C C . LEU A 1 167 ? -24.648 -0.084 20.663 1.00 81.44 167 LEU A C 1
ATOM 1368 O O . LEU A 1 167 ? -25.709 -0.691 20.700 1.00 81.44 167 LEU A O 1
ATOM 1372 N N . PHE A 1 168 ? -23.551 -0.504 21.297 1.00 75.00 168 PHE A N 1
ATOM 1373 C CA . PHE A 1 168 ? -23.449 -1.752 22.061 1.00 75.00 168 PHE A CA 1
ATOM 1374 C C . PHE A 1 168 ? -23.131 -1.508 23.542 1.00 75.00 168 PHE A C 1
ATOM 1376 O O . PHE A 1 168 ? -22.807 -2.443 24.270 1.00 75.00 168 PHE A O 1
ATOM 1383 N N . ALA A 1 169 ? -23.181 -0.249 23.987 1.00 71.44 169 ALA A N 1
ATOM 1384 C CA . ALA A 1 169 ? -22.850 0.139 25.353 1.00 71.44 169 ALA A CA 1
ATOM 1385 C C . ALA A 1 169 ? -23.978 -0.152 26.365 1.00 71.44 169 ALA A C 1
ATOM 1387 O O . ALA A 1 169 ? -23.739 0.008 27.558 1.00 71.44 169 ALA A O 1
ATOM 1388 N N . ASP A 1 170 ? -25.163 -0.587 25.911 1.00 59.28 170 ASP A N 1
ATOM 1389 C CA . ASP A 1 170 ? -26.376 -0.647 26.742 1.00 59.28 170 ASP A CA 1
ATOM 1390 C C . ASP A 1 170 ? -27.225 -1.921 26.545 1.00 59.28 170 ASP A C 1
ATOM 1392 O O . ASP A 1 170 ? -28.448 -1.875 26.538 1.00 59.28 170 ASP A O 1
ATOM 1396 N N . ASP A 1 171 ? -26.579 -3.084 26.404 1.00 52.78 171 ASP A N 1
ATOM 1397 C CA . ASP A 1 171 ? -27.257 -4.400 26.434 1.00 52.78 171 ASP A CA 1
ATOM 1398 C C . ASP A 1 171 ? -27.198 -5.037 27.843 1.00 52.78 171 ASP A C 1
ATOM 1400 O O . ASP A 1 171 ? -27.173 -6.256 28.031 1.00 52.78 171 ASP A O 1
ATOM 1404 N N . GLY A 1 172 ? -27.125 -4.188 28.875 1.00 49.91 172 GLY A N 1
ATOM 1405 C CA . GLY A 1 172 ? -27.346 -4.580 30.261 1.00 49.91 172 GLY A CA 1
ATOM 1406 C C . GLY A 1 172 ? -28.830 -4.854 30.459 1.00 49.91 172 GLY A C 1
ATOM 1407 O O . GLY A 1 172 ? -29.571 -3.951 30.818 1.00 49.91 172 GLY A O 1
ATOM 1408 N N . GLY A 1 173 ? -29.253 -6.087 30.176 1.00 46.09 173 GLY A N 1
ATOM 1409 C CA . GLY A 1 173 ? -30.645 -6.527 30.228 1.00 46.09 173 GLY A CA 1
ATOM 1410 C C . GLY A 1 173 ? -31.366 -6.209 31.541 1.00 46.09 173 GLY A C 1
ATOM 1411 O O . GLY A 1 173 ? -31.416 -7.031 32.450 1.00 46.09 173 GLY A O 1
ATOM 1412 N N . GLU A 1 174 ? -32.018 -5.055 31.589 1.00 45.34 174 GLU A N 1
ATOM 1413 C CA . GLU A 1 174 ? -33.274 -4.854 32.294 1.00 45.34 174 GLU A CA 1
ATOM 1414 C C . GLU A 1 174 ? -34.344 -4.651 31.226 1.00 45.34 174 GLU A C 1
ATOM 1416 O O . GLU A 1 174 ? -34.407 -3.598 30.597 1.00 45.34 174 GLU A O 1
ATOM 1421 N N . ASN A 1 175 ? -35.127 -5.706 30.986 1.00 46.31 175 ASN A N 1
ATOM 1422 C CA . ASN A 1 175 ? -36.570 -5.705 30.709 1.00 46.31 175 ASN A CA 1
ATOM 1423 C C . ASN A 1 175 ? -36.948 -6.885 29.810 1.00 46.31 175 ASN A C 1
ATOM 1425 O O . ASN A 1 175 ? -37.031 -6.758 28.596 1.00 46.31 175 ASN A O 1
ATOM 1429 N N . GLU A 1 176 ? -37.223 -8.018 30.449 1.00 41.72 176 GLU A N 1
ATOM 1430 C CA . GLU A 1 176 ? -38.457 -8.783 30.240 1.00 41.72 176 GLU A CA 1
ATOM 1431 C C . GLU A 1 176 ? -38.582 -9.749 31.428 1.00 41.72 176 GLU A C 1
ATOM 1433 O O . GLU A 1 176 ? -38.040 -10.850 31.420 1.00 41.72 176 GLU A O 1
ATOM 1438 N N . ASP A 1 177 ? -39.239 -9.294 32.499 1.00 41.09 177 ASP A N 1
ATOM 1439 C CA . ASP A 1 177 ? -39.794 -10.180 33.527 1.00 41.09 177 ASP A CA 1
ATOM 1440 C C . ASP A 1 177 ? -41.139 -10.710 32.999 1.00 41.09 177 ASP A C 1
ATOM 1442 O O . ASP A 1 177 ? -42.094 -9.932 32.875 1.00 41.09 177 ASP A O 1
ATOM 1446 N N . PRO A 1 178 ? -41.258 -11.995 32.619 1.00 44.94 178 PRO A N 1
ATOM 1447 C CA . PRO A 1 178 ? -42.503 -12.537 32.125 1.00 44.94 178 PRO A CA 1
ATOM 1448 C C . PRO A 1 178 ? -43.292 -13.071 33.320 1.00 44.94 178 PRO A C 1
ATOM 1450 O O . PRO A 1 178 ? -43.253 -14.264 33.616 1.00 44.94 178 PRO A O 1
ATOM 1453 N N . GLY A 1 179 ? -44.043 -12.209 34.003 1.00 42.78 179 GLY A N 1
ATOM 1454 C CA . GLY A 1 179 ? -45.076 -12.708 34.908 1.00 42.78 179 GLY A CA 1
ATOM 1455 C C . GLY A 1 179 ? -45.469 -11.797 36.053 1.00 42.78 179 GLY A C 1
ATOM 1456 O O . GLY A 1 179 ? -45.125 -12.051 37.200 1.00 42.78 179 GLY A O 1
ATOM 1457 N N . THR A 1 180 ? -46.360 -10.852 35.776 1.00 36.19 180 THR A N 1
ATOM 1458 C CA . THR A 1 180 ? -47.390 -10.485 36.754 1.00 36.19 180 THR A CA 1
ATOM 1459 C C . THR A 1 180 ? -48.760 -10.603 36.099 1.00 36.19 180 THR A C 1
ATOM 1461 O O . THR A 1 180 ? -49.287 -9.691 35.469 1.00 36.19 180 THR A O 1
ATOM 1464 N N . ASP A 1 181 ? -49.312 -11.809 36.223 1.00 47.47 181 ASP A N 1
ATOM 1465 C CA . ASP A 1 181 ? -50.731 -12.098 36.063 1.00 47.47 181 ASP A CA 1
ATOM 1466 C C . ASP A 1 181 ? -51.498 -11.305 37.137 1.00 47.47 181 ASP A C 1
ATOM 1468 O O . ASP A 1 181 ? -51.538 -11.706 38.300 1.00 47.47 181 ASP A O 1
ATOM 1472 N N . GLU A 1 182 ? -52.136 -10.191 36.772 1.00 38.44 182 GLU A N 1
ATOM 1473 C CA . GLU A 1 182 ? -53.208 -9.621 37.592 1.00 38.44 182 GLU A CA 1
ATOM 1474 C C . GLU A 1 182 ? -54.453 -9.348 36.745 1.00 38.44 182 GLU A C 1
ATOM 1476 O O . GLU A 1 182 ? -54.671 -8.306 36.129 1.00 38.44 182 GLU A O 1
ATOM 1481 N N . LYS A 1 183 ? -55.296 -10.380 36.725 1.00 45.22 183 LYS A N 1
ATOM 1482 C CA . LYS A 1 183 ? -56.713 -10.335 36.381 1.00 45.22 183 LYS A CA 1
ATOM 1483 C C . LYS A 1 183 ? -57.422 -9.349 37.314 1.00 45.22 183 LYS A C 1
ATOM 1485 O O . LYS A 1 183 ? -57.509 -9.595 38.515 1.00 45.22 183 LYS A O 1
ATOM 1490 N N . THR A 1 184 ? -58.078 -8.331 36.767 1.00 36.53 184 THR A N 1
ATOM 1491 C CA . THR A 1 184 ? -59.207 -7.686 37.461 1.00 36.53 184 THR A CA 1
ATOM 1492 C C . THR A 1 184 ? -60.284 -7.259 36.455 1.00 36.53 184 THR A C 1
ATOM 1494 O O . THR A 1 184 ? -59.963 -6.888 35.324 1.00 36.53 184 THR A O 1
ATOM 1497 N N . PRO A 1 185 ? -61.579 -7.412 36.793 1.00 39.84 185 PRO A N 1
ATOM 1498 C CA . PRO A 1 185 ? -62.640 -7.601 35.813 1.00 39.84 185 PRO A CA 1
ATOM 1499 C C . PRO A 1 185 ? -63.321 -6.293 35.399 1.00 39.84 185 PRO A C 1
ATOM 1501 O O . PRO A 1 185 ? -63.574 -5.411 36.217 1.00 39.84 185 PRO A O 1
ATOM 1504 N N . ARG A 1 186 ? -63.706 -6.208 34.119 1.00 34.50 186 ARG A N 1
ATOM 1505 C CA . ARG A 1 186 ? -64.628 -5.180 33.623 1.00 34.50 186 ARG A CA 1
ATOM 1506 C C . ARG A 1 186 ? -66.050 -5.486 34.105 1.00 34.50 186 ARG A C 1
ATOM 1508 O O . ARG A 1 186 ? -66.703 -6.374 33.564 1.00 34.50 186 ARG A O 1
ATOM 1515 N N . THR A 1 187 ? -66.526 -4.712 35.074 1.00 34.94 187 THR A N 1
ATOM 1516 C CA . THR A 1 187 ? -67.954 -4.560 35.391 1.00 34.94 187 THR A CA 1
ATOM 1517 C C . THR A 1 187 ? -68.420 -3.227 34.814 1.00 34.94 187 THR A C 1
ATOM 1519 O O . THR A 1 187 ? -67.801 -2.196 35.064 1.00 34.94 187 THR A O 1
ATOM 1522 N N . GLY A 1 188 ? -69.461 -3.260 33.983 1.00 36.03 188 GLY A N 1
ATOM 1523 C CA . GLY A 1 188 ? -69.992 -2.079 33.305 1.00 36.03 188 GLY A CA 1
ATOM 1524 C C . GLY A 1 188 ? -70.950 -1.236 34.149 1.00 36.03 188 GLY A C 1
ATOM 1525 O O . GLY A 1 188 ? -71.476 -1.694 35.158 1.00 36.03 188 GLY A O 1
ATOM 1526 N N . SER A 1 189 ? -71.241 -0.031 33.657 1.00 34.44 189 SER A N 1
ATOM 1527 C CA . SER A 1 189 ? -72.522 0.653 33.863 1.00 34.44 189 SER A CA 1
ATOM 1528 C C . SER A 1 189 ? -72.755 1.693 32.762 1.00 34.44 189 SER A C 1
ATOM 1530 O O . SER A 1 189 ? -71.860 2.460 32.416 1.00 34.44 189 SER A O 1
ATOM 1532 N N . GLN A 1 190 ? -73.968 1.661 32.219 1.00 40.62 190 GLN A N 1
ATOM 1533 C CA . GLN A 1 190 ? -74.544 2.507 31.173 1.00 40.62 190 GLN A CA 1
ATOM 1534 C C . GLN A 1 190 ? -74.927 3.907 31.691 1.00 40.62 190 GLN A C 1
ATOM 1536 O O . GLN A 1 190 ? -75.255 4.020 32.868 1.00 40.62 190 GLN A O 1
ATOM 1541 N N . HIS A 1 191 ? -74.945 4.906 30.794 1.00 33.34 191 HIS A N 1
ATOM 1542 C CA . HIS A 1 191 ? -75.999 5.923 30.518 1.00 33.34 191 HIS A CA 1
ATOM 1543 C C . HIS A 1 191 ? -75.361 7.059 29.686 1.00 33.34 191 HIS A C 1
ATOM 1545 O O . HIS A 1 191 ? -74.330 7.594 30.079 1.00 33.34 191 HIS A O 1
ATOM 1551 N N . GLU A 1 192 ? -75.721 7.242 28.409 1.00 39.12 192 GLU A N 1
ATOM 1552 C CA . GLU A 1 192 ? -76.822 8.105 27.912 1.00 39.12 192 GLU A CA 1
ATOM 1553 C C . GLU A 1 192 ? -76.700 9.573 28.363 1.00 39.12 192 GLU A C 1
ATOM 1555 O O . GLU A 1 192 ? -76.929 9.885 29.524 1.00 39.12 192 GLU A O 1
ATOM 1560 N N . ASP A 1 193 ? -76.291 10.475 27.455 1.00 36.34 193 ASP A N 1
ATOM 1561 C CA . ASP A 1 193 ? -77.236 11.392 26.793 1.00 36.34 193 ASP A CA 1
ATOM 1562 C C . ASP A 1 193 ? -76.570 12.336 25.760 1.00 36.34 193 ASP A C 1
ATOM 1564 O O . ASP A 1 193 ? -75.600 13.038 26.025 1.00 36.34 193 ASP A O 1
ATOM 1568 N N . THR A 1 194 ? -77.137 12.281 24.549 1.00 37.09 194 THR A N 1
ATOM 1569 C CA . THR A 1 194 ? -77.403 13.313 23.521 1.00 37.09 194 THR A CA 1
ATOM 1570 C C . THR A 1 194 ? -76.661 14.669 23.492 1.00 37.09 194 THR A C 1
ATOM 1572 O O . THR A 1 194 ? -76.665 15.403 24.472 1.00 37.09 194 THR A O 1
ATOM 1575 N N . VAL A 1 195 ? -76.235 15.110 22.288 1.00 38.03 195 VAL A N 1
ATOM 1576 C CA . VAL A 1 195 ? -76.882 16.171 21.453 1.00 38.03 195 VAL A CA 1
ATOM 1577 C C . VAL A 1 195 ? -75.937 16.689 20.329 1.00 38.03 195 VAL A C 1
ATOM 1579 O O . VAL A 1 195 ? -74.833 17.132 20.608 1.00 38.03 195 VAL A O 1
ATOM 1582 N N . SER A 1 196 ? -76.460 16.682 19.084 1.00 39.75 196 SER A N 1
ATOM 1583 C CA . SER A 1 196 ? -76.286 17.629 17.939 1.00 39.75 196 SER A CA 1
ATOM 1584 C C . SER A 1 196 ? -74.873 17.938 17.394 1.00 39.75 196 SER A C 1
ATOM 1586 O O . SER A 1 196 ? -74.072 18.566 18.067 1.00 39.75 196 SER A O 1
ATOM 1588 N N . ALA A 1 197 ? -74.476 17.457 16.208 1.00 40.78 197 ALA A N 1
ATOM 1589 C CA . ALA A 1 197 ? -74.814 17.884 14.829 1.00 40.78 197 ALA A CA 1
ATOM 1590 C C . ALA A 1 197 ? -74.044 19.118 14.304 1.00 40.78 197 ALA A C 1
ATOM 1592 O O . ALA A 1 197 ? -74.308 20.225 14.755 1.00 40.78 197 ALA A O 1
ATOM 1593 N N . ASP A 1 198 ? -73.168 18.879 13.314 1.00 44.38 198 ASP A N 1
ATOM 1594 C CA . ASP A 1 198 ? -72.925 19.650 12.066 1.00 44.38 198 ASP A CA 1
ATOM 1595 C C . ASP A 1 198 ? -71.914 18.810 11.232 1.00 44.38 198 ASP A C 1
ATOM 1597 O O . ASP A 1 198 ? -70.899 18.394 11.785 1.00 44.38 198 ASP A O 1
ATOM 1601 N N . ARG A 1 199 ? -72.174 18.248 10.033 1.00 41.50 199 ARG A N 1
ATOM 1602 C CA . ARG A 1 199 ? -72.345 18.865 8.691 1.00 41.50 199 ARG A CA 1
ATOM 1603 C C . ARG A 1 199 ? -71.288 19.961 8.455 1.00 41.50 199 ARG A C 1
ATOM 1605 O O . ARG A 1 199 ? -71.194 20.877 9.248 1.00 41.50 199 ARG A O 1
ATOM 1612 N N . SER A 1 200 ? -70.416 19.953 7.447 1.00 42.78 200 SER A N 1
ATOM 1613 C CA . SER A 1 200 ? -70.575 19.708 6.001 1.00 42.78 200 SER A CA 1
ATOM 1614 C C . SER A 1 200 ? -69.152 19.616 5.384 1.00 42.78 200 SER A C 1
ATOM 1616 O O . SER A 1 200 ? -68.244 20.243 5.926 1.00 42.78 200 SER A O 1
ATOM 1618 N N . ASP A 1 201 ? -68.894 18.680 4.463 1.00 45.62 201 ASP A N 1
ATOM 1619 C CA . ASP A 1 201 ? -68.651 18.871 3.002 1.00 45.62 201 ASP A CA 1
ATOM 1620 C C . ASP A 1 201 ? -67.177 19.209 2.641 1.00 45.62 201 ASP A C 1
ATOM 1622 O O . ASP A 1 201 ? -66.585 20.094 3.250 1.00 45.62 201 ASP A O 1
ATOM 1626 N N . GLU A 1 202 ? -66.505 18.321 1.880 1.00 45.72 202 GLU A N 1
ATOM 1627 C CA . GLU A 1 202 ? -66.058 18.480 0.458 1.00 45.72 202 GLU A CA 1
ATOM 1628 C C . GLU A 1 202 ? -64.797 19.378 0.345 1.00 45.72 202 GLU A C 1
ATOM 1630 O O . GLU A 1 202 ? -64.758 20.457 0.923 1.00 45.72 202 GLU A O 1
ATOM 1635 N N . ASP A 1 203 ? -63.671 19.042 -0.293 1.00 46.16 203 ASP A N 1
ATOM 1636 C CA . ASP A 1 203 ? -63.255 18.092 -1.342 1.00 46.16 203 ASP A CA 1
ATOM 1637 C C . ASP A 1 203 ? -61.777 17.687 -1.110 1.00 46.16 203 ASP A C 1
ATOM 1639 O O . ASP A 1 203 ? -61.010 18.524 -0.567 1.00 46.16 203 ASP A O 1
#